Protein AF-A0A377PY00-F1 (afdb_monomer)

Mean predicted aligned error: 7.55 Å

Nearest PDB structures (foldseek):
  5fsh-assembly1_A  TM=4.451E-01  e=1.812E-05  Thermus thermophilus HB8
  6o6y-assembly1_B  TM=3.517E-01  e=2.645E-05  Thermococcus onnurineus
  6o6z-assembly1_B  TM=3.260E-01  e=5.632E-05  Thermococcus onnurineus NA1
  6o6t-assembly1_B  TM=3.449E-01  e=1.950E-04  Thermococcus onnurineus NA1
  8q42-assembly1_B  TM=2.428E-01  e=5.354E-02  Thermoanaerobacter brockii subsp. finnii Ako-1

Solvent-accessible surface area (backbone atoms only — not comparable to full-atom values): 16843 Å² total; per-residue (Å²): 100,37,36,37,40,38,43,27,77,73,59,44,71,90,46,53,26,40,40,34,43,72,56,103,88,48,78,46,79,44,76,28,44,41,70,64,52,58,60,63,70,50,95,66,48,76,47,77,44,31,32,66,66,16,49,58,46,49,43,63,48,29,64,90,36,67,73,54,28,53,54,53,49,56,54,57,73,66,66,75,56,42,54,91,93,38,65,62,63,46,35,49,52,51,37,53,52,54,67,72,44,66,94,38,48,33,40,36,40,42,62,39,35,58,91,60,46,38,56,39,52,51,52,33,49,50,50,36,38,66,79,63,63,37,51,72,41,41,37,35,59,45,77,71,50,70,92,84,62,64,94,87,57,72,46,37,28,38,56,42,74,44,49,67,62,51,49,50,52,49,47,51,53,46,53,51,41,26,71,62,58,60,42,47,83,96,65,96,63,102,41,71,55,60,52,28,46,35,50,29,24,49,25,55,78,68,68,35,58,68,52,24,66,71,43,28,48,54,53,32,56,56,40,62,70,69,63,77,57,73,95,44,47,71,60,53,49,55,47,48,53,53,53,50,52,52,48,56,40,66,67,44,88,47,70,31,55,32,28,41,50,50,14,53,53,30,43,78,51,69,35,57,70,61,12,51,51,26,44,59,58,15,51,63,46,41,52,52,51,53,32,55,75,68,63,66,60,71,84,90,79,85,86,79,132

Secondary structure (DSSP, 8-state):
-EEEEE--S---SS--EEEEEEETTEEEEEEESSHHHHHHTS--EEEEE--HHHHHHHHHHTTT-HHHHHHHHHHHHT--PPPTT-H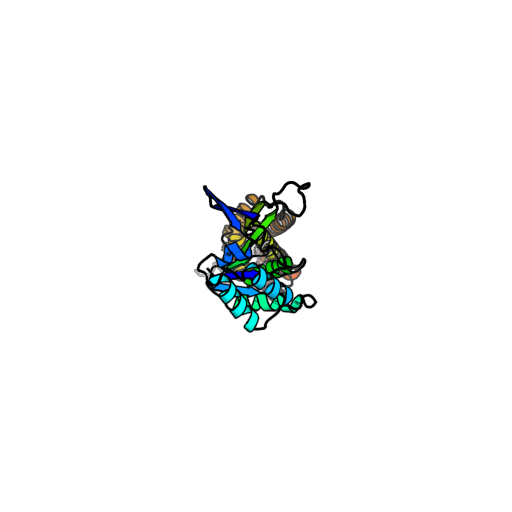HHHHHHHHHHHHH-TTSEEEEE-TT--TTHHHHHHHHHHHHHHHT--EEEEEEEEE-S-TT--TTS--EEEEEE-HHHHHHHHHHHHHHHHHHHS---------HHHHHHHHHHHHHHTT-HHHIIIIIHHHHHHHHTT---GGGHHHHHHHHHHHHHHHHHHT-SSHHHHHHHHHHHHHHTT-HHHHHHHHHHHHHHHHHHHHHHTT-S----S---

Sequence (305 aa):
MHIILILGTSGDKSIKHTYIFQDKQQEYRNKRHNSTDFFLSLEQQYTILGTKESFEHQLKIFADHPKYYAILEHFNNQAHYINPNDPETLFDKILETLKSLTDKTILIDITHGFRDQPLLATLAALIAKVNFQNKIQLIYARDISPTNQPPQTPKQYRYEMLDEYINIGLKSFLLTSFIQTLTIPKINIQDKLIEMLQNFSQDLHKNNFNNLFSTSLESLKTELQKDKTKALEELILQIKDITNDFETIKSKKYEYEKFYEMATLMLAKNYYLIAATYATETLPRYIKHYFSKHNILTQNAKKTK

Foldseek 3Di:
DEEEEEFALAFDLVAWAWEWEDDPDDIDTDTHRDVLRVVLPDPHHYDYAAALNRLVNVLVSCVVPVSSNVVSVVNSVVVLHDDPVCVPSLLVVLLVVLLVDAPDQYEYEPAHHDPCNSVSNLVSQLCSCQPRVHNYKYKYWAFPAPPPDDPRDHTYTYIDICVVVSVVVSVLVQLVCCLLALAGPDHDDPQQLSVLSHVLSVCLVVVVLVCNLPPSLVSNLVSLVVDPPPSCVVSSVSVVVVSVLVVVLVPDPFPLSNLQSSLVVCVVSVVPVSSVVSPVVSVVSVVVVVCVVVVVDPPPDDPDD

pLDDT: mean 88.25, std 9.66, range [39.97, 98.12]

Structure (mmCIF, N/CA/C/O backbone):
data_AF-A0A377PY00-F1
#
_entry.id   AF-A0A377PY00-F1
#
loop_
_atom_site.group_PDB
_atom_site.id
_atom_site.type_symbol
_atom_site.label_atom_id
_atom_site.label_alt_id
_atom_site.label_comp_id
_atom_site.label_asym_id
_atom_site.label_entity_id
_atom_site.label_seq_id
_atom_site.pdbx_PDB_ins_code
_atom_site.Cartn_x
_atom_site.Cartn_y
_atom_site.Cartn_z
_atom_site.occupancy
_atom_site.B_iso_or_equiv
_atom_site.auth_seq_id
_atom_site.auth_comp_id
_atom_site.auth_asym_id
_atom_site.auth_atom_id
_atom_site.pdbx_PDB_model_num
ATOM 1 N N . MET A 1 1 ? 17.483 -8.654 -8.526 1.00 89.44 1 MET A N 1
ATOM 2 C CA . MET A 1 1 ? 16.286 -7.798 -8.675 1.00 89.44 1 MET A CA 1
ATOM 3 C C . MET A 1 1 ? 15.538 -8.280 -9.909 1.00 89.44 1 MET A C 1
ATOM 5 O O . MET A 1 1 ? 16.176 -8.817 -10.807 1.00 89.44 1 MET A O 1
ATOM 9 N N . HIS A 1 2 ? 14.214 -8.163 -9.945 1.00 93.19 2 HIS A N 1
ATOM 10 C CA . HIS A 1 2 ? 13.424 -8.465 -11.142 1.00 93.19 2 HIS A CA 1
ATOM 11 C C . HIS A 1 2 ? 12.928 -7.160 -11.753 1.00 93.19 2 HIS A C 1
ATOM 13 O O . HIS A 1 2 ? 12.447 -6.304 -11.016 1.00 93.19 2 HIS A O 1
ATOM 19 N N . ILE A 1 3 ? 13.058 -6.990 -13.065 1.00 93.12 3 ILE A N 1
ATOM 20 C CA . ILE A 1 3 ? 12.648 -5.770 -13.761 1.00 93.12 3 ILE A CA 1
ATOM 21 C C . ILE A 1 3 ? 11.462 -6.088 -14.667 1.00 93.12 3 ILE A C 1
ATOM 23 O O . ILE A 1 3 ? 11.561 -6.924 -15.562 1.00 93.12 3 ILE A O 1
ATOM 27 N N . ILE A 1 4 ? 10.343 -5.408 -14.447 1.00 91.38 4 ILE A N 1
ATOM 28 C CA . ILE A 1 4 ? 9.198 -5.427 -15.352 1.00 91.38 4 ILE A CA 1
ATOM 29 C C . ILE A 1 4 ? 9.322 -4.213 -16.273 1.00 91.38 4 ILE A C 1
ATOM 31 O O . ILE A 1 4 ? 9.320 -3.076 -15.805 1.00 91.38 4 ILE A O 1
ATOM 35 N N . LEU A 1 5 ? 9.453 -4.454 -17.576 1.00 90.50 5 LEU A N 1
ATOM 36 C CA . LEU A 1 5 ? 9.549 -3.407 -18.592 1.00 90.50 5 LEU A CA 1
ATOM 37 C C . LEU A 1 5 ? 8.247 -3.334 -19.376 1.00 90.50 5 LEU A C 1
ATOM 39 O O . LEU A 1 5 ? 7.871 -4.310 -20.024 1.00 90.50 5 LEU A O 1
ATOM 43 N N . ILE A 1 6 ? 7.590 -2.176 -19.344 1.00 88.00 6 ILE A N 1
ATOM 44 C CA . ILE A 1 6 ? 6.441 -1.887 -20.202 1.00 88.00 6 ILE A CA 1
ATOM 45 C C . ILE A 1 6 ? 6.955 -1.154 -21.443 1.00 88.00 6 ILE A C 1
ATOM 47 O O . ILE A 1 6 ? 7.397 -0.006 -21.371 1.00 88.00 6 ILE A O 1
ATOM 51 N N . LEU A 1 7 ? 6.947 -1.844 -22.582 1.00 88.44 7 LEU A N 1
ATOM 52 C CA . LEU A 1 7 ? 7.439 -1.310 -23.844 1.00 88.44 7 LEU A CA 1
ATOM 53 C C . LEU A 1 7 ? 6.443 -0.332 -24.462 1.00 88.44 7 LEU A C 1
ATOM 55 O O . LEU A 1 7 ? 5.247 -0.609 -24.545 1.00 88.44 7 LEU A O 1
ATOM 59 N N . GLY A 1 8 ? 6.987 0.748 -25.014 1.00 86.19 8 GLY A N 1
ATOM 60 C CA . GLY A 1 8 ? 6.279 1.654 -25.911 1.00 86.19 8 GLY A CA 1
ATOM 61 C C . GLY A 1 8 ? 6.958 1.774 -27.266 1.00 86.19 8 GLY A C 1
ATOM 62 O O . GLY A 1 8 ? 7.915 1.065 -27.582 1.00 86.19 8 GLY A O 1
ATOM 63 N N . THR A 1 9 ? 6.472 2.717 -28.062 1.00 88.19 9 THR A N 1
ATOM 64 C CA . THR A 1 9 ? 6.980 3.049 -29.404 1.00 88.19 9 THR A CA 1
ATOM 65 C C . THR A 1 9 ? 7.921 4.261 -29.392 1.00 88.19 9 THR A C 1
ATOM 67 O O . THR A 1 9 ? 8.106 4.946 -30.393 1.00 88.19 9 THR A O 1
ATOM 70 N N . SER A 1 10 ? 8.526 4.555 -28.242 1.00 85.19 10 SER A N 1
ATOM 71 C CA . SER A 1 10 ? 9.448 5.674 -28.061 1.00 85.19 10 SER A CA 1
ATOM 72 C C . SER A 1 10 ? 10.905 5.301 -28.365 1.00 85.19 10 SER A C 1
ATOM 74 O O . SER A 1 10 ? 11.341 4.149 -28.234 1.00 85.19 10 SER A O 1
ATOM 76 N N . GLY A 1 11 ? 11.685 6.326 -28.710 1.00 85.38 11 GLY A N 1
ATOM 77 C CA . GLY A 1 11 ? 13.093 6.208 -29.078 1.00 85.38 11 GLY A CA 1
ATOM 78 C C . GLY A 1 11 ? 13.302 6.093 -30.585 1.00 85.38 11 GLY A C 1
ATOM 79 O O . GLY A 1 11 ? 12.391 5.743 -31.336 1.00 85.38 11 GLY A O 1
ATOM 80 N N . ASP A 1 12 ? 14.526 6.398 -31.006 1.00 86.25 12 ASP A N 1
ATOM 81 C CA . ASP A 1 12 ? 14.971 6.380 -32.399 1.00 86.25 12 ASP A CA 1
ATOM 82 C C . ASP A 1 12 ? 16.378 5.764 -32.463 1.00 86.25 12 ASP A C 1
ATOM 84 O O . ASP A 1 12 ? 17.233 6.035 -31.616 1.00 86.25 12 ASP A O 1
ATOM 88 N N . LYS A 1 13 ? 16.640 4.931 -33.474 1.00 87.50 13 LYS A N 1
ATOM 89 C CA . LYS A 1 13 ? 17.956 4.312 -33.698 1.00 87.50 13 LYS A CA 1
ATOM 90 C C . LYS A 1 13 ? 19.053 5.352 -33.970 1.00 87.50 13 LYS A C 1
ATOM 92 O O . LYS A 1 13 ? 20.214 5.132 -33.639 1.00 87.50 13 LYS A O 1
ATOM 97 N N . SER A 1 14 ? 18.702 6.487 -34.563 1.00 87.56 14 SER A N 1
ATOM 98 C CA . SER A 1 14 ? 19.629 7.553 -34.955 1.00 87.56 14 SER A CA 1
ATOM 99 C C . SER A 1 14 ? 19.882 8.590 -33.855 1.00 87.56 14 SER A C 1
ATOM 101 O O . SER A 1 14 ? 20.892 9.295 -33.895 1.00 87.56 14 SER A O 1
ATOM 103 N N . ILE A 1 15 ? 19.014 8.663 -32.840 1.00 87.81 15 ILE A N 1
ATOM 104 C CA . ILE A 1 15 ? 19.079 9.673 -31.780 1.00 87.81 15 ILE A CA 1
ATOM 105 C C . ILE A 1 15 ? 19.327 8.992 -30.435 1.00 87.81 15 ILE A C 1
ATOM 107 O O . ILE A 1 15 ? 18.665 8.028 -30.062 1.00 87.81 15 ILE A O 1
ATOM 111 N N . LYS A 1 16 ? 20.282 9.524 -29.667 1.00 90.94 16 LYS A N 1
ATOM 112 C CA . LYS A 1 16 ? 20.492 9.135 -28.269 1.00 90.94 16 LYS A CA 1
ATOM 113 C C . LYS A 1 16 ? 20.178 10.303 -27.351 1.00 90.94 16 LYS A C 1
ATOM 115 O O . LYS A 1 16 ? 20.774 11.371 -27.477 1.00 90.94 16 LYS A O 1
ATOM 120 N N . HIS A 1 17 ? 19.292 10.069 -26.397 1.00 91.38 17 HIS A N 1
ATOM 121 C CA . HIS A 1 17 ? 18.928 11.004 -25.342 1.00 91.38 17 HIS A CA 1
ATOM 122 C C . HIS A 1 17 ? 19.841 10.835 -24.130 1.00 91.38 17 HIS A C 1
ATOM 124 O O . HIS A 1 17 ? 20.415 9.767 -23.913 1.00 91.38 17 HIS A O 1
ATOM 130 N N . THR A 1 18 ? 19.986 11.886 -23.326 1.00 92.50 18 THR A N 1
ATOM 131 C CA . THR A 1 18 ? 20.728 11.794 -22.062 1.00 92.50 18 THR A CA 1
ATOM 132 C C . THR A 1 18 ? 19.783 11.351 -20.958 1.00 92.50 18 THR A C 1
ATOM 134 O O . THR A 1 18 ? 18.845 12.073 -20.640 1.00 92.50 18 THR A O 1
ATOM 137 N N . TYR A 1 19 ? 20.052 10.203 -20.347 1.00 91.81 19 TYR A N 1
ATOM 138 C CA . TYR A 1 19 ? 19.352 9.727 -19.160 1.00 91.81 19 TYR A CA 1
ATOM 139 C C . TYR A 1 19 ? 20.201 9.977 -17.923 1.00 91.81 19 TYR A C 1
ATOM 141 O O . TYR A 1 19 ? 21.382 9.620 -17.883 1.00 91.81 19 TYR A O 1
ATOM 149 N N . ILE A 1 20 ? 19.575 10.600 -16.933 1.00 91.19 20 ILE A N 1
ATOM 150 C CA . ILE A 1 20 ? 20.175 11.000 -15.672 1.00 91.19 20 ILE A CA 1
ATOM 151 C C . ILE A 1 20 ? 19.595 10.118 -14.571 1.00 91.19 20 ILE A C 1
ATOM 153 O O . ILE A 1 20 ? 18.383 10.112 -14.352 1.00 91.19 20 ILE A O 1
ATOM 157 N N . PHE A 1 21 ? 20.462 9.391 -13.877 1.00 87.19 21 PHE A N 1
ATOM 158 C CA . PHE A 1 21 ? 20.120 8.638 -12.675 1.00 87.19 21 PHE A CA 1
ATOM 159 C C . PHE A 1 21 ? 20.887 9.226 -11.492 1.00 87.19 21 PHE A C 1
ATOM 161 O O . PHE A 1 21 ? 22.098 9.423 -11.584 1.00 87.19 21 PHE A O 1
ATOM 168 N N . GLN A 1 22 ? 20.192 9.525 -10.399 1.00 81.69 22 GLN A N 1
ATOM 169 C CA . GLN A 1 22 ? 20.796 10.083 -9.194 1.00 81.69 22 GLN A CA 1
ATOM 170 C C . GLN A 1 22 ? 20.711 9.054 -8.067 1.00 81.69 22 GLN A C 1
ATOM 172 O O . GLN A 1 22 ? 19.616 8.695 -7.643 1.00 81.69 22 GLN A O 1
ATOM 177 N N . ASP A 1 23 ? 21.862 8.613 -7.564 1.00 77.00 23 ASP A N 1
ATOM 178 C CA . ASP A 1 23 ? 21.953 7.760 -6.378 1.00 77.00 23 ASP A CA 1
ATOM 179 C C . ASP A 1 23 ? 22.666 8.522 -5.265 1.00 77.00 23 ASP A C 1
ATOM 181 O O . ASP A 1 23 ? 23.852 8.797 -5.409 1.00 77.00 23 ASP A O 1
ATOM 185 N N . LYS A 1 24 ? 21.931 8.862 -4.193 1.00 69.75 24 LYS A N 1
ATOM 186 C CA . LYS A 1 24 ? 22.321 9.509 -2.915 1.00 69.75 24 LYS A CA 1
ATOM 187 C C . LYS A 1 24 ? 23.299 10.699 -2.974 1.00 69.75 24 LYS A C 1
ATOM 189 O O . LYS A 1 24 ? 22.990 11.741 -2.407 1.00 69.75 24 LYS A O 1
ATOM 194 N N . GLN A 1 25 ? 24.459 10.566 -3.611 1.00 72.31 25 GLN A N 1
ATOM 195 C CA . GLN A 1 25 ? 25.502 11.587 -3.763 1.00 72.31 25 GLN A CA 1
ATOM 196 C C . GLN A 1 25 ? 26.110 11.686 -5.175 1.00 72.31 25 GLN A C 1
ATOM 198 O O . GLN A 1 25 ? 26.895 12.598 -5.420 1.00 72.31 25 GLN A O 1
ATOM 203 N N . GLN A 1 26 ? 25.765 10.793 -6.108 1.00 81.00 26 GLN A N 1
ATOM 204 C CA . GLN A 1 26 ? 26.362 10.754 -7.442 1.00 81.00 26 GLN A CA 1
ATOM 205 C C . GLN A 1 26 ? 25.300 10.777 -8.542 1.00 81.00 26 GLN A C 1
ATOM 207 O O . GLN A 1 26 ? 24.283 10.084 -8.483 1.00 81.00 26 GLN A O 1
ATOM 212 N N . GLU A 1 27 ? 25.558 11.594 -9.561 1.00 86.19 27 GLU A N 1
ATOM 213 C CA . GLU A 1 27 ? 24.733 11.691 -10.757 1.00 86.19 27 GLU A CA 1
ATOM 214 C C . GLU A 1 27 ? 25.413 10.948 -11.912 1.00 86.19 27 GLU A C 1
ATOM 216 O O . GLU A 1 27 ? 26.560 11.224 -12.267 1.00 86.19 27 GLU A O 1
ATOM 221 N N . TYR A 1 28 ? 24.688 10.012 -12.516 1.00 86.50 28 TYR A N 1
ATOM 222 C CA . TYR A 1 28 ? 25.131 9.239 -13.667 1.00 86.50 28 TYR A CA 1
ATOM 223 C C . TYR A 1 28 ? 24.404 9.723 -14.913 1.00 86.50 28 TYR A C 1
ATOM 225 O O . TYR A 1 28 ? 23.174 9.720 -14.963 1.00 86.50 28 TYR A O 1
ATOM 233 N N . ARG A 1 29 ? 25.166 10.109 -15.939 1.00 91.56 29 ARG A N 1
ATOM 234 C CA . ARG A 1 29 ? 24.641 10.583 -17.223 1.00 91.56 29 ARG A CA 1
ATOM 235 C C . ARG A 1 29 ? 25.038 9.622 -18.327 1.00 91.56 29 ARG A C 1
ATOM 237 O O . ARG A 1 29 ? 26.221 9.453 -18.597 1.00 91.56 29 ARG A O 1
ATOM 244 N N . ASN A 1 30 ? 24.053 9.025 -18.988 1.00 90.19 30 ASN A N 1
ATOM 245 C CA . ASN A 1 30 ? 24.293 8.064 -20.059 1.00 90.19 30 ASN A CA 1
ATOM 246 C C . ASN A 1 30 ? 23.483 8.412 -21.302 1.00 90.19 30 ASN A C 1
ATOM 248 O O . ASN A 1 30 ? 22.307 8.755 -21.208 1.00 90.19 30 ASN A O 1
ATOM 252 N N . LYS A 1 31 ? 24.104 8.284 -22.476 1.00 92.50 31 LYS A N 1
ATOM 253 C CA . LYS A 1 31 ? 23.409 8.422 -23.758 1.00 92.50 31 LYS A CA 1
ATOM 254 C C . LYS A 1 31 ? 22.742 7.102 -24.132 1.00 92.50 31 LYS A C 1
ATOM 256 O O . LYS A 1 31 ? 23.437 6.097 -24.248 1.00 92.50 31 LYS A O 1
ATOM 261 N N . ARG A 1 32 ? 21.425 7.115 -24.327 1.00 91.81 32 ARG A N 1
ATOM 262 C CA . ARG A 1 32 ? 20.601 5.925 -24.587 1.00 91.81 32 ARG A CA 1
ATOM 263 C C . ARG A 1 32 ? 19.534 6.217 -25.637 1.00 91.81 32 ARG A C 1
ATOM 265 O O . ARG A 1 32 ? 19.101 7.361 -25.753 1.00 91.81 32 ARG A O 1
ATOM 272 N N . HIS A 1 33 ? 19.106 5.203 -26.382 1.00 91.38 33 HIS A N 1
ATOM 273 C CA . HIS A 1 33 ? 18.033 5.360 -27.375 1.00 91.38 33 HIS A CA 1
ATOM 274 C C . HIS A 1 33 ? 16.669 5.609 -26.720 1.00 91.38 33 HIS A C 1
ATOM 276 O O . HIS A 1 33 ? 15.874 6.404 -27.213 1.00 91.38 33 HIS A O 1
ATOM 282 N N . ASN A 1 34 ? 16.419 4.961 -25.583 1.00 91.00 34 ASN A N 1
ATOM 283 C CA . ASN A 1 34 ? 15.246 5.152 -24.732 1.00 91.00 34 ASN A CA 1
ATOM 284 C C . ASN A 1 34 ? 15.518 4.589 -23.316 1.00 91.00 34 ASN A C 1
ATOM 286 O O . ASN A 1 34 ? 16.663 4.271 -22.988 1.00 91.00 34 ASN A O 1
ATOM 290 N N . SER A 1 35 ? 14.490 4.463 -22.464 1.00 89.62 35 SER A N 1
ATOM 291 C CA . SER A 1 35 ? 14.670 3.884 -21.115 1.00 89.62 35 SER A CA 1
ATOM 292 C C . SER A 1 35 ? 14.912 2.375 -21.150 1.00 89.62 35 SER A C 1
ATOM 294 O O . SER A 1 35 ? 15.693 1.866 -20.348 1.00 89.62 35 SER A O 1
ATOM 296 N N . THR A 1 36 ? 14.316 1.665 -22.112 1.00 91.00 36 THR A N 1
ATOM 297 C CA . THR A 1 36 ? 14.511 0.223 -22.304 1.00 91.00 36 THR A CA 1
ATOM 298 C C . THR A 1 36 ? 15.994 -0.112 -22.498 1.00 91.00 36 THR A C 1
ATOM 300 O O . THR A 1 36 ? 16.486 -1.040 -21.863 1.00 91.00 36 THR A O 1
ATOM 303 N N . ASP A 1 37 ? 16.737 0.696 -23.265 1.00 91.69 37 ASP A N 1
ATOM 304 C CA . ASP A 1 37 ? 18.201 0.585 -23.434 1.00 91.69 37 ASP A CA 1
ATOM 305 C C . ASP A 1 37 ? 18.945 0.560 -22.083 1.00 91.69 37 ASP A C 1
ATOM 307 O O . ASP A 1 37 ? 19.803 -0.291 -21.838 1.00 91.69 37 ASP A O 1
ATOM 311 N N . PHE A 1 38 ? 18.590 1.462 -21.160 1.00 89.25 38 PHE A N 1
ATOM 312 C CA . PHE A 1 38 ? 19.207 1.502 -19.835 1.00 89.25 38 PHE A CA 1
ATOM 313 C C . PHE A 1 38 ? 18.957 0.205 -19.062 1.00 89.25 38 PHE A C 1
ATOM 315 O O . PHE A 1 38 ? 19.909 -0.397 -18.564 1.00 89.25 38 PHE A O 1
ATOM 322 N N . PHE A 1 39 ? 17.709 -0.258 -18.991 1.00 91.44 39 PHE A N 1
ATOM 323 C CA . PHE A 1 39 ? 17.377 -1.441 -18.200 1.00 91.44 39 PHE A CA 1
ATOM 324 C C . PHE A 1 39 ? 17.910 -2.739 -18.799 1.00 91.44 39 PHE A C 1
ATOM 326 O O . PHE A 1 39 ? 18.373 -3.591 -18.043 1.00 91.44 39 PHE A O 1
ATOM 333 N N . LEU A 1 40 ? 17.912 -2.882 -20.127 1.00 92.31 40 LEU A N 1
ATOM 334 C CA . LEU A 1 40 ? 18.511 -4.036 -20.809 1.00 92.31 40 LEU A CA 1
ATOM 335 C C . LEU A 1 40 ? 20.039 -4.083 -20.665 1.00 92.31 40 LEU A C 1
ATOM 337 O O . LEU A 1 40 ? 20.639 -5.146 -20.820 1.00 92.31 40 LEU A O 1
ATOM 341 N N . SER A 1 41 ? 20.676 -2.951 -20.345 1.00 90.06 41 SER A N 1
ATOM 342 C CA . SER A 1 41 ? 22.110 -2.914 -20.041 1.00 90.06 41 SER A CA 1
ATOM 343 C C . SER A 1 41 ? 22.467 -3.474 -18.665 1.00 90.06 41 SER A C 1
ATOM 345 O O . SER A 1 41 ? 23.627 -3.806 -18.426 1.00 90.06 41 SER A O 1
ATOM 347 N N . LEU A 1 42 ? 21.485 -3.600 -17.768 1.00 89.44 42 LEU A N 1
ATOM 348 C CA . LEU A 1 42 ? 21.676 -4.233 -16.469 1.00 89.44 42 LEU A CA 1
ATOM 349 C C . LEU A 1 42 ? 21.749 -5.760 -16.639 1.00 89.44 42 LEU A C 1
ATOM 351 O O . LEU A 1 42 ? 21.270 -6.322 -17.616 1.00 89.44 42 LEU A O 1
ATOM 355 N N . GLU A 1 43 ? 22.367 -6.464 -15.698 1.00 87.50 43 GLU A N 1
ATOM 356 C CA . GLU A 1 43 ? 22.379 -7.934 -15.702 1.00 87.50 43 GLU A CA 1
ATOM 357 C C . GLU A 1 43 ? 21.357 -8.439 -14.687 1.00 87.50 43 GLU A C 1
ATOM 359 O O . GLU A 1 43 ? 21.692 -8.779 -13.555 1.00 87.50 43 GLU A O 1
ATOM 364 N N . GLN A 1 44 ? 20.076 -8.378 -15.060 1.00 91.06 44 GLN A N 1
ATOM 365 C CA . GLN A 1 44 ? 18.950 -8.725 -14.186 1.00 91.06 44 GLN A CA 1
ATOM 366 C C . GLN A 1 44 ? 17.986 -9.712 -14.857 1.00 91.06 44 GLN A C 1
ATOM 368 O O . GLN A 1 44 ? 18.137 -10.068 -16.022 1.00 91.06 44 GLN A O 1
ATOM 373 N N . GLN A 1 45 ? 16.998 -10.181 -14.093 1.00 91.31 45 GLN A N 1
ATOM 374 C CA . GLN A 1 45 ? 15.870 -10.941 -14.634 1.00 91.31 45 GLN A CA 1
ATOM 375 C C . GLN A 1 45 ? 14.789 -9.976 -15.118 1.00 91.31 45 GLN A C 1
ATOM 377 O O . GLN A 1 45 ? 14.521 -8.975 -14.449 1.00 91.31 45 GLN A O 1
ATOM 382 N N . TYR A 1 46 ? 14.163 -10.294 -16.251 1.00 90.69 46 TYR A N 1
ATOM 383 C CA . TYR A 1 46 ? 13.180 -9.429 -16.897 1.00 90.69 46 TYR A CA 1
ATOM 384 C C . TYR A 1 46 ? 11.828 -10.117 -17.041 1.00 90.69 46 TYR A C 1
ATOM 386 O O . TYR A 1 46 ? 11.757 -11.317 -17.294 1.00 90.69 46 TYR A O 1
ATOM 394 N N . THR A 1 47 ? 10.766 -9.325 -16.956 1.00 90.50 47 THR A N 1
ATOM 395 C CA . THR A 1 47 ? 9.500 -9.599 -17.639 1.00 90.50 47 THR A CA 1
ATOM 396 C C . THR A 1 47 ? 9.235 -8.413 -18.547 1.00 90.50 47 THR A C 1
ATOM 398 O O . THR A 1 47 ? 9.186 -7.279 -18.074 1.00 90.50 47 THR A O 1
ATOM 401 N N . ILE A 1 48 ? 9.096 -8.651 -19.846 1.00 90.12 48 ILE A N 1
ATOM 402 C CA . ILE A 1 48 ? 8.867 -7.582 -20.817 1.00 90.12 48 ILE A CA 1
ATOM 403 C C . ILE A 1 48 ? 7.440 -7.699 -21.331 1.00 90.12 48 ILE A C 1
ATOM 405 O O . ILE A 1 48 ? 7.047 -8.734 -21.863 1.00 90.12 48 ILE A O 1
ATOM 409 N N . LEU A 1 49 ? 6.668 -6.634 -21.151 1.00 87.12 49 LEU A N 1
ATOM 410 C CA . LEU A 1 49 ? 5.277 -6.540 -21.561 1.00 87.12 49 LEU A CA 1
ATOM 411 C C . LEU A 1 49 ? 5.154 -5.432 -22.607 1.00 87.12 49 LEU A C 1
ATOM 413 O O . LEU A 1 49 ? 5.736 -4.363 -22.459 1.00 87.12 49 LEU A O 1
ATOM 417 N N . GLY A 1 50 ? 4.397 -5.664 -23.671 1.00 85.44 50 GLY A N 1
ATOM 418 C CA . GLY A 1 50 ? 4.234 -4.683 -24.739 1.00 85.44 50 GLY A CA 1
ATOM 419 C C . GLY A 1 50 ? 3.179 -5.105 -25.747 1.00 85.44 50 GLY A C 1
ATOM 420 O O . GLY A 1 50 ? 2.762 -6.266 -25.787 1.00 85.44 50 GLY A O 1
ATOM 421 N N . THR A 1 51 ? 2.751 -4.159 -26.576 1.00 86.19 51 THR A N 1
ATOM 422 C CA . THR A 1 51 ? 1.990 -4.491 -27.786 1.00 86.19 51 THR A CA 1
ATOM 423 C C . THR A 1 51 ? 2.934 -5.075 -28.838 1.00 86.19 51 THR A C 1
ATOM 425 O O . THR A 1 51 ? 4.151 -4.881 -28.765 1.00 86.19 51 THR A O 1
ATOM 428 N N . LYS A 1 52 ? 2.382 -5.751 -29.849 1.00 87.44 52 LYS A N 1
ATOM 429 C CA . LYS A 1 52 ? 3.167 -6.233 -30.993 1.00 87.44 52 LYS A CA 1
ATOM 430 C C . LYS A 1 52 ? 3.960 -5.100 -31.660 1.00 87.44 52 LYS A C 1
ATOM 432 O O . LYS A 1 52 ? 5.151 -5.250 -31.907 1.00 87.44 52 LYS A O 1
ATOM 437 N N . GLU A 1 53 ? 3.321 -3.950 -31.861 1.00 89.12 53 GLU A N 1
ATOM 438 C CA . GLU A 1 53 ? 3.953 -2.757 -32.434 1.00 89.12 53 GLU A CA 1
ATOM 439 C C . GLU A 1 53 ? 5.126 -2.264 -31.576 1.00 89.12 53 GLU A C 1
ATOM 441 O O . GLU A 1 53 ? 6.199 -1.965 -32.097 1.00 89.12 53 GLU A O 1
ATOM 446 N N . SER A 1 54 ? 4.957 -2.234 -30.251 1.00 89.56 54 SER A N 1
ATOM 447 C CA . SER A 1 54 ? 6.021 -1.842 -29.324 1.00 89.56 54 SER A CA 1
ATOM 448 C C . SER A 1 54 ? 7.230 -2.776 -29.435 1.00 89.56 54 SER A C 1
ATOM 450 O O . SER A 1 54 ? 8.355 -2.296 -29.526 1.00 89.56 54 SER A O 1
ATOM 452 N N . PHE A 1 55 ? 7.026 -4.097 -29.489 1.00 91.44 55 PHE A N 1
ATOM 453 C CA . PHE A 1 55 ? 8.125 -5.053 -29.680 1.00 91.44 55 PHE A CA 1
ATOM 454 C C . PHE A 1 55 ? 8.836 -4.858 -31.020 1.00 91.44 55 PHE A C 1
ATOM 456 O O . PHE A 1 55 ? 10.062 -4.749 -31.050 1.00 91.44 55 PHE A O 1
ATOM 463 N N . GLU A 1 56 ? 8.085 -4.770 -32.119 1.00 92.00 56 GLU A N 1
ATOM 464 C CA . GLU A 1 56 ? 8.647 -4.557 -33.457 1.00 92.00 56 GLU A CA 1
ATOM 465 C C . GLU A 1 5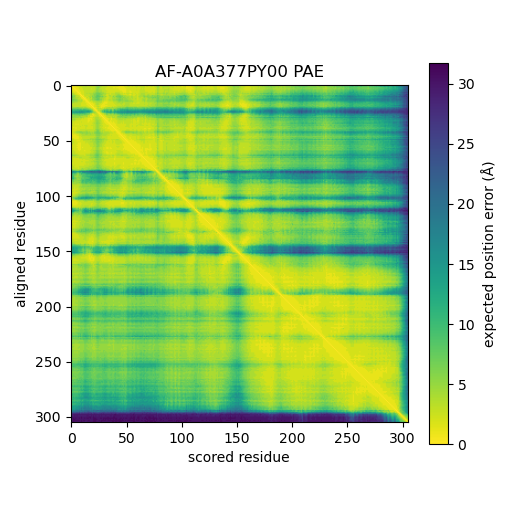6 ? 9.450 -3.254 -33.542 1.00 92.00 56 GLU A C 1
ATOM 467 O O . GLU A 1 56 ? 10.517 -3.216 -34.159 1.00 92.00 56 GLU A O 1
ATOM 472 N N . HIS A 1 57 ? 8.972 -2.187 -32.899 1.00 92.62 57 HIS A N 1
ATOM 473 C CA . HIS A 1 57 ? 9.682 -0.912 -32.822 1.00 92.62 57 HIS A CA 1
ATOM 474 C C . HIS A 1 57 ? 10.997 -1.034 -32.048 1.00 92.62 57 HIS A C 1
ATOM 476 O O . HIS A 1 57 ? 12.050 -0.635 -32.546 1.00 92.62 57 HIS A O 1
ATOM 482 N N . GLN A 1 58 ? 10.967 -1.640 -30.858 1.00 93.12 58 GLN A N 1
ATOM 483 C CA . GLN A 1 58 ? 12.167 -1.807 -30.034 1.00 93.12 58 GLN A CA 1
ATOM 484 C C . GLN A 1 58 ? 13.206 -2.720 -30.706 1.00 93.12 58 GLN A C 1
ATOM 486 O O . GLN A 1 58 ? 14.396 -2.409 -30.689 1.00 93.12 58 GLN A O 1
ATOM 491 N N . LEU A 1 59 ? 12.778 -3.795 -31.377 1.00 94.12 59 LEU A N 1
ATOM 492 C CA . LEU A 1 59 ? 13.673 -4.661 -32.155 1.00 94.12 59 LEU A CA 1
ATOM 493 C C . LEU A 1 59 ? 14.399 -3.889 -33.267 1.00 94.12 59 LEU A C 1
ATOM 495 O O . LEU A 1 59 ? 15.593 -4.099 -33.472 1.00 94.12 59 LEU A O 1
ATOM 499 N N . LYS A 1 60 ? 13.723 -2.947 -33.943 1.00 95.06 60 LYS A N 1
ATOM 500 C CA . LYS A 1 60 ? 14.352 -2.079 -34.956 1.00 95.06 60 LYS A CA 1
ATOM 501 C C . LYS A 1 60 ? 15.394 -1.140 -34.350 1.00 95.06 60 LYS A C 1
ATOM 503 O O . LYS A 1 60 ? 16.464 -0.978 -34.935 1.00 95.06 60 LYS A O 1
ATOM 508 N N . ILE A 1 61 ? 15.107 -0.543 -33.189 1.00 94.00 61 ILE A N 1
ATOM 509 C CA . ILE A 1 61 ? 16.059 0.328 -32.475 1.00 94.00 61 ILE A CA 1
ATOM 510 C C . ILE A 1 61 ? 17.332 -0.451 -32.121 1.00 94.00 61 ILE A C 1
ATOM 512 O O . ILE A 1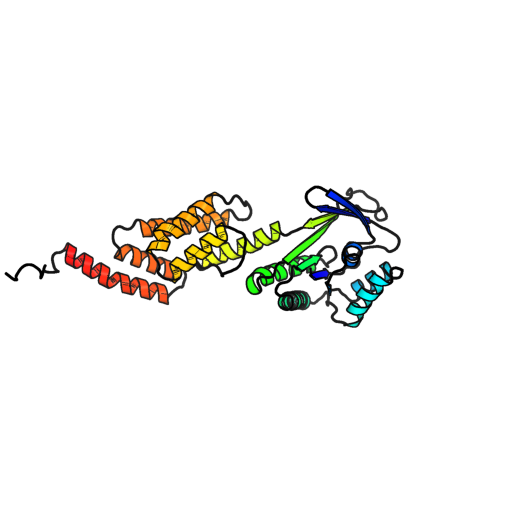 61 ? 18.438 0.041 -32.341 1.00 94.00 61 ILE A O 1
ATOM 516 N N . PHE A 1 62 ? 17.182 -1.676 -31.612 1.00 94.31 62 PHE A N 1
ATOM 517 C CA . PHE A 1 62 ? 18.290 -2.475 -31.081 1.00 94.31 62 PHE A CA 1
ATOM 518 C C . PHE A 1 62 ? 18.838 -3.537 -32.042 1.00 94.31 62 PHE A C 1
ATOM 520 O O . PHE A 1 62 ? 19.588 -4.407 -31.604 1.00 94.31 62 PHE A O 1
ATOM 527 N N . ALA A 1 63 ? 18.527 -3.454 -33.339 1.00 92.75 63 ALA A N 1
ATOM 528 C CA . ALA A 1 63 ? 18.988 -4.411 -34.353 1.00 92.75 63 ALA A CA 1
ATOM 529 C C . ALA A 1 63 ? 20.519 -4.595 -34.368 1.00 92.75 63 ALA A C 1
ATOM 531 O O . ALA A 1 63 ? 21.011 -5.699 -34.578 1.00 92.75 63 ALA A O 1
ATOM 532 N N . ASP A 1 64 ? 21.270 -3.530 -34.068 1.00 91.38 64 ASP A N 1
ATOM 533 C CA . ASP A 1 64 ? 22.740 -3.550 -34.059 1.00 91.38 64 ASP A CA 1
ATOM 534 C C . ASP A 1 64 ? 23.320 -3.872 -32.666 1.00 91.38 64 ASP A C 1
ATOM 536 O O . ASP A 1 64 ? 24.523 -3.738 -32.442 1.00 91.38 64 ASP A O 1
ATOM 540 N N . HIS A 1 65 ? 22.482 -4.273 -31.703 1.00 92.75 65 HIS A N 1
ATOM 541 C CA . HIS A 1 65 ? 22.885 -4.601 -30.336 1.00 92.75 65 HIS A CA 1
ATOM 542 C C . HIS A 1 65 ? 22.494 -6.052 -29.988 1.00 92.75 65 HIS A C 1
ATOM 544 O O . HIS A 1 65 ? 21.475 -6.272 -29.324 1.00 92.75 65 HIS A O 1
ATOM 550 N N . PRO A 1 66 ? 23.312 -7.061 -30.371 1.00 92.19 66 PRO A N 1
ATOM 551 C CA . PRO A 1 66 ? 22.929 -8.479 -30.354 1.00 92.19 66 PRO A CA 1
ATOM 552 C C . PRO A 1 66 ? 22.367 -8.976 -29.018 1.00 92.19 66 PRO A C 1
ATOM 554 O O . PRO A 1 66 ? 21.379 -9.702 -28.993 1.00 92.19 66 PRO A O 1
ATOM 557 N N . LYS A 1 67 ? 22.947 -8.530 -27.891 1.00 92.75 67 LYS A N 1
ATOM 558 C CA . LYS A 1 67 ? 22.466 -8.879 -26.542 1.00 92.75 67 LYS A CA 1
ATOM 559 C C . LYS A 1 67 ? 21.029 -8.403 -26.298 1.00 92.75 67 LYS A C 1
ATOM 561 O O . LYS A 1 67 ? 20.225 -9.148 -25.755 1.00 92.75 67 LYS A O 1
ATOM 566 N N . TYR A 1 68 ? 20.711 -7.165 -26.673 1.00 93.56 68 TYR A N 1
ATOM 567 C CA . TYR A 1 68 ? 19.396 -6.571 -26.403 1.00 93.56 68 TYR A CA 1
ATOM 568 C C . TYR A 1 68 ? 18.358 -7.122 -27.371 1.00 93.56 68 TYR A C 1
ATOM 570 O O . TYR A 1 68 ? 17.253 -7.458 -26.953 1.00 93.56 68 TYR A O 1
ATOM 578 N N . TYR A 1 69 ? 18.750 -7.279 -28.637 1.00 92.88 69 TYR A N 1
ATOM 579 C CA . TYR A 1 69 ? 17.927 -7.908 -29.658 1.00 92.88 69 TYR A CA 1
ATOM 580 C C . TYR A 1 69 ? 17.504 -9.322 -29.240 1.00 92.88 69 TYR A C 1
ATOM 582 O O . TYR A 1 69 ? 16.313 -9.608 -29.222 1.00 92.88 69 TYR A O 1
ATOM 590 N N . ALA A 1 70 ? 18.445 -10.169 -28.806 1.00 91.88 70 ALA A N 1
ATOM 591 C CA . ALA A 1 70 ? 18.143 -11.538 -28.382 1.00 91.88 70 ALA A CA 1
ATOM 592 C C . ALA A 1 70 ? 17.173 -11.598 -27.187 1.00 91.88 70 ALA A C 1
ATOM 594 O O . ALA A 1 70 ? 16.276 -12.440 -27.162 1.00 91.88 70 ALA A O 1
ATOM 595 N N . ILE A 1 71 ? 17.315 -10.689 -26.210 1.00 91.62 71 ILE A N 1
ATOM 596 C CA . ILE A 1 71 ? 16.375 -10.592 -25.082 1.00 91.62 71 ILE A CA 1
ATOM 597 C C . ILE A 1 71 ? 14.976 -10.233 -25.596 1.00 91.62 71 ILE A C 1
ATOM 599 O O . ILE A 1 71 ? 14.008 -10.915 -25.270 1.00 91.62 71 ILE A O 1
ATOM 603 N N . LEU A 1 72 ? 14.857 -9.186 -26.413 1.00 91.94 72 LEU A N 1
ATOM 604 C CA . LEU A 1 72 ? 13.568 -8.733 -26.938 1.00 91.94 72 LEU A CA 1
ATOM 605 C C . LEU A 1 72 ? 12.909 -9.780 -27.842 1.00 91.94 72 LEU A C 1
ATOM 607 O O . LEU A 1 72 ? 11.704 -9.992 -27.739 1.00 91.94 72 LEU A O 1
ATOM 611 N N . GLU A 1 73 ? 13.685 -10.460 -28.685 1.00 91.44 73 GLU A N 1
ATOM 612 C CA . GLU A 1 73 ? 13.205 -11.515 -29.579 1.00 91.44 73 GLU A CA 1
ATOM 613 C C . GLU A 1 73 ? 12.674 -12.718 -28.791 1.00 91.44 73 GLU A C 1
ATOM 615 O O . GLU A 1 73 ? 11.602 -13.234 -29.106 1.00 91.44 73 GLU A O 1
ATOM 620 N N . HIS A 1 74 ? 13.359 -13.113 -27.712 1.00 90.56 74 HIS A N 1
ATOM 621 C CA . HIS A 1 74 ? 12.887 -14.168 -26.818 1.00 90.56 74 HIS A CA 1
ATOM 622 C C . HIS A 1 74 ? 11.486 -13.870 -26.262 1.00 90.56 74 HIS A C 1
ATOM 624 O O . HIS A 1 74 ? 10.602 -14.721 -26.352 1.00 90.56 74 HIS A O 1
ATOM 630 N N . PHE A 1 75 ? 11.260 -12.660 -25.738 1.00 88.31 75 PHE A N 1
ATOM 631 C CA . PHE A 1 75 ? 9.946 -12.263 -25.214 1.00 88.31 75 PHE A CA 1
ATOM 632 C C . PHE A 1 75 ? 8.905 -12.052 -26.321 1.00 88.31 75 PHE A C 1
ATOM 634 O O . PHE A 1 75 ? 7.742 -12.408 -26.138 1.00 88.31 75 PHE A O 1
ATOM 641 N N . ASN A 1 76 ? 9.309 -11.537 -27.485 1.00 86.69 76 ASN A N 1
ATOM 642 C CA . ASN A 1 76 ? 8.427 -11.382 -28.641 1.00 86.69 76 ASN A CA 1
ATOM 643 C C . ASN A 1 76 ? 7.869 -12.738 -29.115 1.00 86.69 76 ASN A C 1
ATOM 645 O O . ASN A 1 76 ? 6.678 -12.858 -29.392 1.00 86.69 76 ASN A O 1
ATOM 649 N N . ASN A 1 77 ? 8.709 -13.779 -29.133 1.00 84.06 77 ASN A N 1
ATOM 650 C CA . ASN A 1 77 ? 8.332 -15.129 -29.562 1.00 84.06 77 ASN A CA 1
ATOM 651 C C . ASN A 1 77 ? 7.413 -15.860 -28.570 1.00 84.06 77 ASN A C 1
ATOM 653 O O . ASN A 1 77 ? 6.736 -16.810 -28.954 1.00 84.06 77 ASN A O 1
ATOM 657 N N . GLN A 1 78 ? 7.348 -15.415 -27.312 1.00 80.25 78 GLN A N 1
ATOM 658 C CA . GLN A 1 78 ? 6.409 -15.949 -26.319 1.00 80.25 78 GLN A CA 1
ATOM 659 C C . GLN A 1 78 ? 4.965 -15.442 -26.522 1.00 80.25 78 GLN A C 1
ATOM 661 O O . GLN A 1 78 ? 4.063 -15.897 -25.828 1.00 80.25 78 GLN A O 1
ATOM 666 N N . ALA A 1 79 ? 4.725 -14.535 -27.481 1.00 60.81 79 ALA A N 1
ATOM 667 C CA . ALA A 1 79 ? 3.415 -14.157 -28.034 1.00 60.81 79 ALA A CA 1
ATOM 668 C C . ALA A 1 79 ? 2.324 -13.673 -27.049 1.00 60.81 79 ALA A C 1
ATOM 670 O O . ALA A 1 79 ? 1.156 -13.553 -27.423 1.00 60.81 79 ALA A O 1
ATOM 671 N N . HIS A 1 80 ? 2.664 -13.298 -25.816 1.00 63.94 80 HIS A N 1
ATOM 672 C CA . HIS A 1 80 ? 1.706 -12.738 -24.855 1.00 63.94 80 HIS A CA 1
ATOM 673 C C . HIS A 1 80 ? 1.553 -11.218 -24.991 1.00 63.94 80 HIS A C 1
ATOM 675 O O . HIS A 1 80 ? 1.634 -10.491 -23.997 1.00 63.94 80 HIS A O 1
ATOM 681 N N . TYR A 1 81 ? 1.278 -10.728 -26.201 1.00 75.06 81 TYR A N 1
ATOM 682 C CA . TYR A 1 81 ? 1.086 -9.297 -26.439 1.00 75.06 81 TYR A CA 1
ATOM 683 C C . TYR A 1 81 ? -0.027 -8.711 -25.570 1.00 75.06 81 TYR A C 1
ATOM 685 O O . TYR A 1 81 ? -1.025 -9.367 -25.252 1.00 75.06 81 TYR A O 1
ATOM 693 N N . ILE A 1 82 ? 0.153 -7.455 -25.177 1.00 75.56 82 ILE A N 1
ATOM 694 C CA . ILE A 1 82 ? -0.926 -6.657 -24.606 1.00 75.56 82 ILE A CA 1
ATOM 695 C C . ILE A 1 82 ? -1.796 -6.183 -25.768 1.00 75.56 82 ILE A C 1
ATOM 697 O O . ILE A 1 82 ? -1.287 -5.559 -26.702 1.00 75.56 82 ILE A O 1
ATOM 701 N N . ASN A 1 83 ? -3.096 -6.466 -25.712 1.00 75.31 83 ASN A N 1
ATOM 702 C CA . ASN A 1 83 ? -4.051 -5.819 -26.599 1.00 75.31 83 ASN A CA 1
ATOM 703 C C . ASN A 1 83 ? -4.319 -4.405 -26.050 1.00 75.31 83 ASN A C 1
ATOM 705 O O . ASN A 1 83 ? -4.797 -4.289 -24.924 1.00 75.31 83 ASN A O 1
ATOM 709 N N . PRO A 1 84 ? -4.013 -3.326 -26.793 1.00 69.44 84 PRO A N 1
ATOM 710 C CA . PRO A 1 84 ? -4.229 -1.962 -26.308 1.00 69.44 84 PRO A CA 1
ATOM 711 C C . PRO A 1 84 ? -5.709 -1.636 -26.050 1.00 69.44 84 PRO A C 1
ATOM 713 O O . PRO A 1 84 ? -5.994 -0.723 -25.286 1.00 69.44 84 PRO A O 1
ATOM 716 N N . ASN A 1 85 ? -6.637 -2.395 -26.643 1.00 74.12 85 ASN A N 1
ATOM 717 C CA . ASN A 1 85 ? -8.078 -2.245 -26.429 1.00 74.12 85 ASN A CA 1
ATOM 718 C C . ASN A 1 85 ? -8.610 -3.085 -25.254 1.00 74.12 85 ASN A C 1
ATOM 720 O O . ASN A 1 85 ? -9.821 -3.159 -25.068 1.00 74.12 85 ASN A O 1
ATOM 724 N N . ASP A 1 86 ? -7.729 -3.741 -24.495 1.00 77.94 86 ASP A N 1
ATOM 725 C CA . ASP A 1 86 ? -8.084 -4.600 -23.365 1.00 77.94 86 ASP A CA 1
ATOM 726 C C . ASP A 1 86 ? -7.192 -4.290 -22.143 1.00 77.94 86 ASP A C 1
ATOM 728 O O . ASP A 1 86 ? -6.191 -4.973 -21.881 1.00 77.94 86 ASP A O 1
ATOM 732 N N . PRO A 1 87 ? -7.503 -3.202 -21.414 1.00 73.94 87 PRO A N 1
ATOM 733 C CA . PRO A 1 87 ? -6.741 -2.789 -20.239 1.00 73.94 87 PRO A CA 1
ATOM 734 C C . PRO A 1 87 ? -6.822 -3.796 -19.081 1.00 73.94 87 PRO A C 1
ATOM 736 O O . PRO A 1 87 ? -5.884 -3.876 -18.285 1.00 73.94 87 PRO A O 1
ATOM 739 N N . GLU A 1 88 ? -7.896 -4.582 -18.991 1.00 79.50 88 GLU A N 1
ATOM 740 C CA . GLU A 1 88 ? -8.077 -5.600 -17.949 1.00 79.50 88 GLU A CA 1
ATOM 741 C C . GLU A 1 88 ? -7.038 -6.713 -18.099 1.00 79.50 88 GLU A C 1
ATOM 743 O O . GLU A 1 88 ? -6.313 -7.010 -17.149 1.00 79.50 88 GLU A O 1
ATOM 748 N N . THR A 1 89 ? -6.830 -7.212 -19.323 1.00 80.12 89 THR A N 1
ATOM 749 C CA . THR A 1 89 ? -5.780 -8.205 -19.602 1.00 80.12 89 THR A CA 1
ATOM 750 C C . THR A 1 89 ? -4.380 -7.706 -19.225 1.00 80.12 89 THR A C 1
ATOM 752 O O . THR A 1 89 ? -3.531 -8.492 -18.796 1.00 80.12 89 THR A O 1
ATOM 755 N N . LEU A 1 90 ? -4.089 -6.408 -19.377 1.00 77.88 90 LEU A N 1
ATOM 756 C CA . LEU A 1 90 ? -2.809 -5.852 -18.926 1.00 77.88 90 LEU A CA 1
ATOM 757 C C . LEU A 1 90 ? -2.685 -5.905 -17.406 1.00 77.88 90 LEU A C 1
ATOM 759 O O . LEU A 1 90 ? -1.655 -6.336 -16.881 1.00 77.88 90 LEU A O 1
ATOM 763 N N . PHE A 1 91 ? -3.715 -5.431 -16.715 1.00 84.94 91 PHE A N 1
ATOM 764 C CA . PHE A 1 91 ? -3.750 -5.431 -15.264 1.00 84.94 91 PHE A CA 1
ATOM 765 C C . PHE A 1 91 ? -3.567 -6.851 -14.710 1.00 84.94 91 PHE A C 1
ATOM 767 O O . PHE A 1 91 ? -2.682 -7.062 -13.876 1.00 84.94 91 PHE A O 1
ATOM 774 N N . ASP A 1 92 ? -4.301 -7.826 -15.248 1.00 86.31 92 ASP A N 1
ATOM 775 C CA . ASP A 1 92 ? -4.219 -9.229 -14.841 1.00 86.31 92 ASP A CA 1
ATOM 776 C C . ASP A 1 92 ? -2.830 -9.812 -15.095 1.00 86.31 92 ASP A C 1
ATOM 778 O O . ASP A 1 92 ? -2.232 -10.388 -14.189 1.00 86.31 92 ASP A O 1
ATOM 782 N N . LYS A 1 93 ? -2.238 -9.575 -16.272 1.00 84.62 93 LYS A N 1
ATOM 783 C CA . LYS A 1 93 ? -0.872 -10.037 -16.579 1.00 84.62 93 LYS A CA 1
ATOM 784 C C . LYS A 1 93 ? 0.175 -9.457 -15.635 1.00 84.62 93 LYS A C 1
ATOM 786 O O . LYS A 1 93 ? 1.090 -10.172 -15.213 1.00 84.62 93 LYS A O 1
ATOM 791 N N . ILE A 1 94 ? 0.079 -8.166 -15.306 1.00 85.94 94 ILE A N 1
ATOM 792 C CA . ILE A 1 94 ? 0.987 -7.545 -14.334 1.00 85.94 94 ILE A CA 1
ATOM 793 C C . ILE A 1 94 ? 0.772 -8.194 -12.967 1.00 85.94 94 ILE A C 1
ATOM 795 O O . ILE A 1 94 ? 1.746 -8.568 -12.315 1.00 85.94 94 ILE A O 1
ATOM 799 N N . LEU A 1 95 ? -0.477 -8.376 -12.541 1.00 89.50 95 LEU A N 1
ATOM 800 C CA . LEU A 1 95 ? -0.793 -8.948 -11.239 1.00 89.50 95 LEU A CA 1
ATOM 801 C C . LEU A 1 95 ? -0.349 -10.414 -11.117 1.00 89.50 95 LEU A C 1
ATOM 803 O O . LEU A 1 95 ? 0.238 -10.778 -10.100 1.00 89.50 95 LEU A O 1
ATOM 807 N N . GLU A 1 96 ? -0.557 -11.238 -12.145 1.00 88.38 96 GLU A N 1
ATOM 808 C CA . GLU A 1 96 ? -0.070 -12.621 -12.232 1.00 88.38 96 GLU A CA 1
ATOM 809 C C . GLU A 1 96 ? 1.457 -12.683 -12.179 1.00 88.38 96 GLU A C 1
ATOM 811 O O . GLU A 1 96 ? 2.028 -13.462 -11.409 1.00 88.38 96 GLU A O 1
ATOM 816 N N . THR A 1 97 ? 2.125 -11.806 -12.935 1.00 87.12 97 THR A N 1
ATOM 817 C CA . THR A 1 97 ? 3.585 -11.674 -12.899 1.00 87.12 97 THR A CA 1
ATOM 818 C C . THR A 1 97 ? 4.042 -11.350 -11.482 1.00 87.12 97 THR A C 1
ATOM 820 O O . THR A 1 97 ? 4.888 -12.050 -10.931 1.00 87.12 97 THR A O 1
ATOM 823 N N . LEU A 1 98 ? 3.452 -10.334 -10.849 1.00 89.62 98 LEU A N 1
ATOM 824 C CA . LEU A 1 98 ? 3.790 -9.939 -9.484 1.00 89.62 98 LEU A CA 1
ATOM 825 C C . LEU A 1 98 ? 3.524 -11.076 -8.489 1.00 89.62 98 LEU A C 1
ATOM 827 O O . LEU A 1 98 ? 4.378 -11.356 -7.651 1.00 89.62 98 LEU A O 1
ATOM 831 N N . LYS A 1 99 ? 2.397 -11.781 -8.610 1.00 89.25 99 LYS A N 1
ATOM 832 C CA . LYS A 1 99 ? 2.054 -12.938 -7.773 1.00 89.25 99 LYS A CA 1
ATOM 833 C C . LYS A 1 99 ? 3.094 -14.059 -7.870 1.00 89.25 99 LYS A C 1
ATOM 835 O O . LYS A 1 99 ? 3.367 -14.715 -6.872 1.00 89.25 99 LYS A O 1
ATOM 840 N N . SER A 1 100 ? 3.685 -14.270 -9.046 1.00 86.75 100 SER A N 1
ATOM 841 C CA . SER A 1 100 ? 4.723 -15.290 -9.268 1.00 86.75 100 SER A CA 1
ATOM 842 C C . SER A 1 100 ? 6.116 -14.912 -8.732 1.00 86.75 100 SER A C 1
ATOM 844 O O . SER A 1 100 ? 6.988 -15.771 -8.615 1.00 86.75 100 SER A O 1
ATOM 846 N N . LEU A 1 101 ? 6.344 -13.636 -8.401 1.00 85.81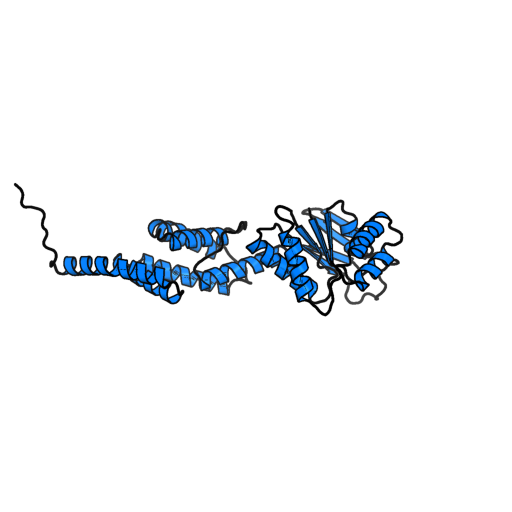 101 LEU A N 1
ATOM 847 C CA . LEU A 1 101 ? 7.652 -13.081 -8.034 1.00 85.81 101 LEU A CA 1
ATOM 848 C C . LEU A 1 101 ? 7.774 -12.803 -6.526 1.00 85.81 101 LEU A C 1
ATOM 850 O O . LEU A 1 101 ? 8.286 -11.754 -6.125 1.00 85.81 101 LEU A O 1
ATOM 854 N N . THR A 1 102 ? 7.330 -13.737 -5.684 1.00 75.94 102 THR A N 1
ATOM 855 C CA . THR A 1 102 ? 7.450 -13.606 -4.223 1.00 75.94 102 THR A CA 1
ATOM 856 C C . THR A 1 102 ? 8.920 -13.504 -3.787 1.00 75.94 102 THR A C 1
ATOM 858 O O . THR A 1 102 ? 9.816 -14.062 -4.422 1.00 75.94 102 THR A O 1
ATOM 861 N N . ASP A 1 103 ? 9.183 -12.746 -2.718 1.00 75.50 103 ASP A N 1
ATOM 862 C CA . ASP A 1 103 ? 10.508 -12.517 -2.104 1.00 75.50 103 ASP A CA 1
ATOM 863 C C . ASP A 1 103 ? 11.566 -11.781 -2.949 1.00 75.50 103 ASP A C 1
ATOM 865 O O . ASP A 1 103 ? 12.695 -11.566 -2.495 1.00 75.50 103 ASP A O 1
ATOM 869 N N . LYS A 1 104 ? 11.221 -11.311 -4.152 1.00 81.62 104 LYS A N 1
ATOM 870 C CA . LYS A 1 104 ? 12.116 -10.491 -4.980 1.00 81.62 104 LYS A CA 1
ATOM 871 C C . LYS A 1 104 ? 11.864 -8.996 -4.773 1.00 81.62 104 LYS A C 1
ATOM 873 O O . LYS A 1 104 ? 10.733 -8.552 -4.592 1.00 81.62 104 LYS A O 1
ATOM 878 N N . THR A 1 105 ? 12.928 -8.196 -4.873 1.00 88.19 105 THR A N 1
ATOM 879 C CA . THR A 1 105 ? 12.789 -6.762 -5.171 1.00 88.19 105 THR A CA 1
ATOM 880 C C . THR A 1 105 ? 12.430 -6.619 -6.643 1.00 88.19 105 THR A C 1
ATOM 882 O O . THR A 1 105 ? 13.188 -7.084 -7.503 1.00 88.19 105 THR A O 1
ATOM 885 N N . ILE A 1 106 ? 11.287 -5.998 -6.911 1.00 92.25 106 ILE A N 1
ATOM 886 C CA . ILE A 1 106 ? 10.709 -5.818 -8.239 1.00 92.25 106 ILE A CA 1
ATOM 887 C C . ILE A 1 106 ? 10.766 -4.333 -8.590 1.00 92.25 106 ILE A C 1
ATOM 889 O O . ILE A 1 106 ? 10.268 -3.504 -7.833 1.00 92.25 106 ILE A O 1
ATOM 893 N N . LEU A 1 107 ? 11.347 -4.007 -9.739 1.00 92.56 107 LEU A N 1
ATOM 894 C CA . LEU A 1 107 ? 11.353 -2.667 -10.316 1.00 92.56 107 LEU A CA 1
ATOM 895 C C . LEU A 1 107 ? 10.458 -2.666 -11.554 1.00 92.56 107 LEU A C 1
ATOM 897 O O . LEU A 1 107 ? 10.676 -3.477 -12.448 1.00 92.56 107 LEU A O 1
ATOM 901 N N . ILE A 1 108 ? 9.472 -1.779 -11.625 1.00 91.44 108 ILE A N 1
ATOM 902 C CA . ILE A 1 108 ? 8.607 -1.644 -12.804 1.00 91.44 108 ILE A CA 1
ATOM 903 C C . ILE A 1 108 ? 8.916 -0.312 -13.485 1.00 91.44 108 ILE A C 1
ATOM 905 O O . ILE A 1 108 ? 8.752 0.747 -12.874 1.00 91.44 108 ILE A O 1
ATOM 909 N N . ASP A 1 109 ? 9.355 -0.371 -14.742 1.00 90.62 109 ASP A N 1
ATOM 910 C CA . ASP A 1 109 ? 9.508 0.809 -15.594 1.00 90.62 109 ASP A CA 1
ATOM 911 C C . ASP A 1 109 ? 8.170 1.156 -16.246 1.00 90.62 109 ASP A C 1
ATOM 913 O O . ASP A 1 109 ? 7.629 0.373 -17.033 1.00 90.62 109 ASP A O 1
ATOM 917 N N . ILE A 1 110 ? 7.659 2.347 -15.935 1.00 87.62 110 ILE A N 1
ATOM 918 C CA . ILE A 1 110 ? 6.416 2.880 -16.503 1.00 87.62 110 ILE A CA 1
ATOM 919 C C . ILE A 1 110 ? 6.669 4.028 -17.494 1.00 87.62 110 ILE A C 1
ATOM 921 O O . ILE A 1 110 ? 5.737 4.740 -17.858 1.00 87.62 110 ILE A O 1
ATOM 925 N N . THR A 1 111 ? 7.916 4.222 -17.944 1.00 87.06 111 THR A N 1
ATOM 926 C CA . THR A 1 111 ? 8.309 5.354 -18.804 1.00 87.06 111 THR A CA 1
ATOM 927 C C . THR A 1 111 ? 7.583 5.385 -20.149 1.00 87.06 111 THR A C 1
ATOM 929 O O . THR A 1 111 ? 7.186 6.460 -20.593 1.00 87.06 111 THR A O 1
ATOM 932 N N . HIS A 1 112 ? 7.402 4.233 -20.801 1.00 75.12 112 HIS A N 1
ATOM 933 C CA . HIS A 1 112 ? 6.920 4.174 -22.191 1.00 75.12 112 HIS A CA 1
ATOM 934 C C . HIS A 1 112 ? 5.563 3.497 -22.362 1.00 75.12 112 HIS A C 1
ATOM 936 O O . HIS A 1 112 ? 5.171 3.203 -23.488 1.00 75.12 112 HIS A O 1
ATOM 942 N N . GLY A 1 113 ? 4.831 3.259 -21.275 1.00 63.16 113 GLY A N 1
ATOM 943 C CA . GLY A 1 113 ? 3.489 2.697 -21.378 1.00 63.16 113 GLY A CA 1
ATOM 944 C C . GLY A 1 113 ? 2.521 3.638 -22.110 1.00 63.16 113 GLY A C 1
ATOM 945 O O . GLY A 1 113 ? 2.622 4.861 -22.000 1.00 63.16 113 GLY A O 1
ATOM 946 N N . PHE A 1 114 ? 1.551 3.078 -22.839 1.00 65.31 114 PHE A N 1
ATOM 947 C CA . PHE A 1 114 ? 0.385 3.840 -23.317 1.00 65.31 114 PHE A CA 1
ATOM 948 C C . PHE A 1 114 ? -0.344 4.499 -22.132 1.00 65.31 114 PHE A C 1
ATOM 950 O O . PHE A 1 114 ? -0.205 4.020 -21.014 1.00 65.31 114 PHE A O 1
ATOM 957 N N . ARG A 1 115 ? -1.134 5.564 -22.359 1.00 67.31 115 ARG A N 1
ATOM 958 C CA . ARG A 1 115 ? -1.689 6.455 -21.305 1.00 67.31 115 ARG A CA 1
ATOM 959 C C . ARG A 1 115 ? -2.198 5.742 -20.041 1.00 67.31 115 ARG A C 1
ATOM 961 O O . ARG A 1 115 ? -1.912 6.211 -18.944 1.00 67.31 115 ARG A O 1
ATOM 968 N N . ASP A 1 116 ? -2.873 4.606 -20.192 1.00 72.94 116 ASP A N 1
ATOM 969 C CA . ASP A 1 116 ? -3.499 3.889 -19.075 1.00 72.94 116 ASP A CA 1
ATOM 970 C C . ASP A 1 116 ? -2.575 2.839 -18.425 1.00 72.94 116 ASP A C 1
ATOM 972 O O . ASP A 1 116 ? -2.780 2.436 -17.283 1.00 72.94 116 ASP A O 1
ATOM 976 N N . GLN A 1 117 ? -1.510 2.407 -19.106 1.00 74.75 117 GLN A N 1
ATOM 977 C CA . GLN A 1 117 ? -0.628 1.327 -18.647 1.00 74.75 117 GLN A CA 1
ATOM 978 C C . GLN A 1 117 ? 0.179 1.691 -17.389 1.00 74.75 117 GLN A C 1
ATOM 980 O O . GLN A 1 117 ? 0.220 0.868 -16.475 1.00 74.75 117 GLN A O 1
ATOM 985 N N . PRO A 1 118 ? 0.775 2.899 -17.266 1.00 75.56 118 PRO A N 1
ATOM 986 C CA . PRO A 1 118 ? 1.403 3.345 -16.023 1.00 75.56 118 PRO A CA 1
ATOM 987 C C . PRO A 1 118 ? 0.437 3.346 -14.835 1.00 75.56 118 PRO A C 1
ATOM 989 O O . PRO A 1 118 ? 0.814 2.951 -13.730 1.00 75.56 118 PRO A O 1
ATOM 992 N N . LEU A 1 119 ? -0.818 3.753 -15.061 1.00 79.69 119 LEU A N 1
ATOM 993 C CA . LEU A 1 119 ? -1.851 3.776 -14.027 1.00 79.69 119 LEU A CA 1
ATOM 994 C C . LEU A 1 119 ? -2.197 2.353 -13.571 1.00 79.69 119 LEU A C 1
ATOM 996 O O . LEU A 1 119 ? -2.167 2.068 -12.374 1.00 79.69 119 LEU A O 1
ATOM 1000 N N . LEU A 1 120 ? -2.454 1.447 -14.516 1.00 85.19 120 LEU A N 1
ATOM 1001 C CA . LEU A 1 120 ? -2.763 0.044 -14.229 1.00 85.19 120 LEU A CA 1
ATOM 1002 C C . LEU A 1 120 ? -1.592 -0.669 -13.546 1.00 85.19 120 LEU A C 1
ATOM 1004 O O . LEU A 1 120 ? -1.799 -1.401 -12.581 1.00 85.19 120 LEU A O 1
ATOM 1008 N N . ALA A 1 121 ? -0.358 -0.405 -13.980 1.00 82.06 121 ALA A N 1
ATOM 1009 C CA . ALA A 1 121 ? 0.847 -0.923 -13.340 1.00 82.06 121 ALA A CA 1
ATOM 1010 C C . ALA A 1 121 ? 0.995 -0.413 -11.901 1.00 82.06 121 ALA A C 1
ATOM 1012 O O . ALA A 1 121 ? 1.360 -1.177 -11.007 1.00 82.06 121 ALA A O 1
ATOM 1013 N N . THR A 1 122 ? 0.660 0.857 -11.660 1.00 84.31 122 THR A N 1
ATOM 1014 C CA . THR A 1 122 ? 0.662 1.448 -10.316 1.00 84.31 122 THR A CA 1
ATOM 1015 C C . THR A 1 122 ? -0.390 0.795 -9.421 1.00 84.31 122 THR A C 1
ATOM 1017 O O . THR A 1 122 ? -0.089 0.429 -8.284 1.00 84.31 122 THR A O 1
ATOM 1020 N N . LEU A 1 123 ? -1.607 0.587 -9.932 1.00 87.44 123 LEU A N 1
ATOM 1021 C CA . LEU A 1 123 ? -2.679 -0.083 -9.197 1.00 87.44 123 LEU A CA 1
ATOM 1022 C C . LEU A 1 123 ? -2.332 -1.547 -8.890 1.00 87.44 123 LEU A C 1
ATOM 1024 O O . LEU A 1 123 ? -2.471 -1.989 -7.750 1.00 87.44 123 LEU A O 1
ATOM 1028 N N . ALA A 1 124 ? -1.822 -2.289 -9.875 1.00 88.69 124 ALA A N 1
ATOM 1029 C CA . ALA A 1 124 ? -1.380 -3.668 -9.685 1.00 88.69 124 ALA A CA 1
ATOM 1030 C C . ALA A 1 124 ? -0.238 -3.753 -8.659 1.00 88.69 124 ALA A C 1
ATOM 1032 O O . ALA A 1 124 ? -0.240 -4.638 -7.802 1.00 88.69 124 ALA A O 1
ATOM 1033 N N . ALA A 1 125 ? 0.698 -2.797 -8.681 1.00 88.12 125 ALA A N 1
ATOM 1034 C CA . ALA A 1 125 ? 1.757 -2.694 -7.684 1.00 88.12 125 ALA A CA 1
ATOM 1035 C C . ALA A 1 125 ? 1.205 -2.459 -6.268 1.00 88.12 125 ALA A C 1
ATOM 1037 O O . ALA A 1 125 ? 1.658 -3.113 -5.329 1.00 88.12 125 ALA A O 1
ATOM 1038 N N . LEU A 1 126 ? 0.216 -1.572 -6.101 1.00 87.44 126 LEU A N 1
ATOM 1039 C CA . LEU A 1 126 ? -0.453 -1.346 -4.813 1.00 87.44 126 LEU A CA 1
ATOM 1040 C C . LEU A 1 126 ? -1.112 -2.628 -4.291 1.00 87.44 126 LEU A C 1
ATOM 1042 O O . LEU A 1 126 ? -0.871 -3.024 -3.150 1.00 87.44 126 LEU A O 1
ATOM 1046 N N . ILE A 1 127 ? -1.883 -3.315 -5.136 1.00 87.62 127 ILE A N 1
ATOM 1047 C CA . ILE A 1 127 ? -2.569 -4.562 -4.772 1.00 87.62 127 ILE A CA 1
ATOM 1048 C C . ILE A 1 127 ? -1.559 -5.648 -4.404 1.00 87.62 127 ILE A C 1
ATOM 1050 O O . ILE A 1 127 ? -1.719 -6.315 -3.384 1.00 87.62 127 ILE A O 1
ATOM 1054 N N . ALA A 1 128 ? -0.483 -5.800 -5.174 1.00 87.69 128 ALA A N 1
ATOM 1055 C CA . ALA A 1 128 ? 0.556 -6.780 -4.886 1.00 87.69 128 ALA A CA 1
ATOM 1056 C C . ALA A 1 128 ? 1.340 -6.466 -3.599 1.00 87.69 128 ALA A C 1
ATOM 1058 O O . ALA A 1 128 ? 1.710 -7.392 -2.876 1.00 87.69 128 ALA A O 1
ATOM 1059 N N . LYS A 1 129 ? 1.558 -5.185 -3.262 1.00 86.31 129 LYS A N 1
ATOM 1060 C CA . LYS A 1 129 ? 2.147 -4.789 -1.970 1.00 86.31 129 LYS A CA 1
ATOM 1061 C C . LYS A 1 129 ? 1.258 -5.199 -0.791 1.00 86.31 129 LYS A C 1
ATOM 1063 O O . LYS A 1 129 ? 1.781 -5.666 0.216 1.00 86.31 129 LYS A O 1
ATOM 1068 N N . VAL A 1 130 ? -0.064 -5.057 -0.914 1.00 83.56 130 VAL A N 1
ATOM 1069 C CA . VAL A 1 130 ? -1.015 -5.425 0.152 1.00 83.56 130 VAL A CA 1
ATOM 1070 C C . VAL A 1 130 ? -1.201 -6.940 0.241 1.00 83.56 130 VAL A C 1
ATOM 1072 O O . VAL A 1 130 ? -1.036 -7.518 1.313 1.00 83.56 130 VAL A O 1
ATOM 1075 N N . ASN A 1 131 ? -1.526 -7.585 -0.880 1.00 83.69 131 ASN A N 1
ATOM 1076 C CA . ASN A 1 131 ? -1.976 -8.978 -0.907 1.00 83.69 131 ASN A CA 1
ATOM 1077 C C . ASN A 1 131 ? -0.827 -9.987 -0.945 1.00 83.69 131 ASN A C 1
ATOM 1079 O O . ASN A 1 131 ? -0.964 -11.080 -0.401 1.00 83.69 131 ASN A O 1
ATOM 1083 N N . PHE A 1 132 ? 0.293 -9.643 -1.589 1.00 83.75 132 PHE A N 1
ATOM 1084 C CA . PHE A 1 132 ? 1.434 -10.550 -1.775 1.00 83.75 132 PHE A CA 1
ATOM 1085 C C . PHE A 1 132 ? 2.681 -10.111 -0.998 1.00 83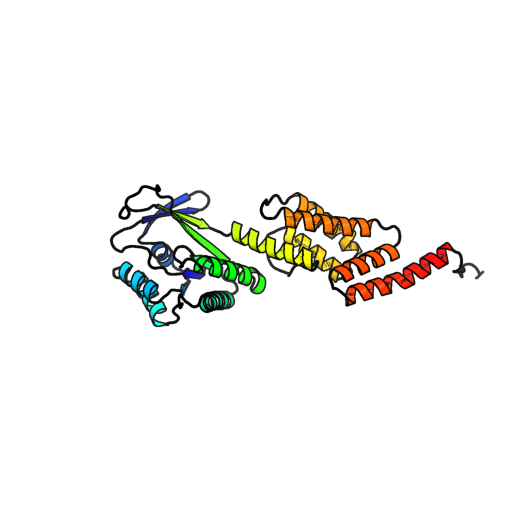.75 132 PHE A C 1
ATOM 1087 O O . PHE A 1 132 ? 3.668 -10.835 -0.979 1.00 83.75 132 PHE A O 1
ATOM 1094 N N . GLN A 1 133 ? 2.644 -8.943 -0.341 1.00 82.56 133 GLN A N 1
ATOM 1095 C CA . GLN A 1 133 ? 3.762 -8.379 0.430 1.00 82.56 133 GLN A CA 1
ATOM 1096 C C . GLN A 1 133 ? 5.055 -8.197 -0.387 1.00 82.56 133 GLN A C 1
ATOM 1098 O O . GLN A 1 133 ? 6.164 -8.198 0.153 1.00 82.56 133 GLN A O 1
ATOM 1103 N N . ASN A 1 134 ? 4.921 -8.008 -1.702 1.00 83.56 134 ASN A N 1
ATOM 1104 C CA . ASN A 1 134 ? 6.059 -7.844 -2.599 1.00 83.56 134 ASN A CA 1
ATOM 1105 C C . ASN A 1 134 ? 6.804 -6.520 -2.358 1.00 83.56 134 ASN A C 1
ATOM 1107 O O . ASN A 1 134 ? 6.201 -5.467 -2.134 1.00 83.56 134 ASN A O 1
ATOM 1111 N N . LYS A 1 135 ? 8.133 -6.542 -2.519 1.00 88.06 135 LYS A N 1
ATOM 1112 C CA . LYS A 1 135 ? 8.985 -5.341 -2.486 1.00 88.06 135 LYS A CA 1
ATOM 1113 C C . LYS A 1 135 ? 9.013 -4.684 -3.865 1.00 88.06 135 LYS A C 1
ATOM 1115 O O . LYS A 1 135 ? 9.896 -4.975 -4.668 1.00 88.06 135 LYS A O 1
ATOM 1120 N N . ILE A 1 136 ? 8.030 -3.832 -4.144 1.00 89.00 136 ILE A N 1
ATOM 1121 C CA . ILE A 1 136 ? 7.848 -3.208 -5.465 1.00 89.00 136 ILE A CA 1
ATOM 1122 C C . ILE A 1 136 ? 8.288 -1.745 -5.455 1.00 89.00 136 ILE A C 1
ATOM 1124 O O . ILE A 1 136 ? 7.868 -0.980 -4.584 1.00 89.00 136 ILE A O 1
ATOM 1128 N N . GLN A 1 137 ? 9.059 -1.367 -6.471 1.00 90.44 137 GLN A N 1
ATOM 1129 C CA . GLN A 1 137 ? 9.452 -0.001 -6.786 1.00 90.44 137 GLN A CA 1
ATOM 1130 C C . GLN A 1 137 ? 8.980 0.357 -8.197 1.00 90.44 137 GLN A C 1
ATOM 1132 O O . GLN A 1 137 ? 9.088 -0.459 -9.113 1.00 90.44 137 GLN A O 1
ATOM 1137 N N . LEU A 1 138 ? 8.460 1.570 -8.380 1.00 90.31 138 LEU A N 1
ATOM 1138 C CA . LEU A 1 138 ? 8.123 2.101 -9.705 1.00 90.31 138 LEU A CA 1
ATOM 1139 C C . LEU A 1 138 ? 9.137 3.170 -10.088 1.00 90.31 138 LEU A C 1
ATOM 1141 O O . LEU A 1 138 ? 9.503 4.001 -9.253 1.00 90.31 138 LEU A O 1
ATOM 1145 N N . ILE A 1 139 ? 9.539 3.174 -11.354 1.00 91.50 139 ILE A N 1
ATOM 1146 C CA . ILE A 1 139 ? 10.459 4.162 -11.906 1.00 91.50 139 ILE A CA 1
ATOM 1147 C C . ILE A 1 139 ? 9.914 4.738 -13.208 1.00 91.50 139 ILE A C 1
ATOM 1149 O O . ILE A 1 139 ? 9.315 4.036 -14.023 1.00 91.50 139 ILE A O 1
ATOM 1153 N N . TYR A 1 140 ? 10.126 6.036 -13.387 1.00 90.50 140 TYR A N 1
ATOM 1154 C CA . TYR A 1 140 ? 9.713 6.784 -14.567 1.00 90.50 140 TYR A CA 1
ATOM 1155 C C . TYR A 1 140 ? 10.829 7.740 -14.997 1.00 90.50 140 TYR A C 1
ATOM 1157 O O . TYR A 1 140 ? 11.475 8.355 -14.150 1.00 90.50 140 TYR A O 1
ATOM 1165 N N . ALA A 1 141 ? 11.065 7.883 -16.303 1.00 91.31 141 ALA A N 1
ATOM 1166 C CA . ALA A 1 141 ? 11.996 8.873 -16.836 1.00 91.31 141 ALA A CA 1
ATOM 1167 C C . ALA A 1 141 ? 11.263 10.164 -17.241 1.00 91.31 141 ALA A C 1
ATOM 1169 O O . ALA A 1 141 ? 10.630 10.239 -18.294 1.00 91.31 141 ALA A O 1
ATOM 1170 N N . ARG A 1 142 ? 11.392 11.212 -16.423 1.00 90.69 142 ARG A N 1
ATOM 1171 C CA . ARG A 1 142 ? 10.796 12.530 -16.666 1.00 90.69 142 ARG A CA 1
ATOM 1172 C C . ARG A 1 142 ? 11.594 13.321 -17.691 1.00 90.69 142 ARG A C 1
ATOM 1174 O O . ARG A 1 142 ? 12.793 13.515 -17.503 1.00 90.69 142 ARG A O 1
ATOM 1181 N N . ASP A 1 143 ? 10.932 13.816 -18.736 1.00 89.75 143 ASP A N 1
ATOM 1182 C CA . ASP A 1 143 ? 11.522 14.789 -19.664 1.00 89.75 143 ASP A CA 1
ATOM 1183 C C . ASP A 1 143 ? 11.802 16.099 -18.909 1.00 89.75 143 ASP A C 1
ATOM 1185 O O . ASP A 1 143 ? 10.894 16.707 -18.340 1.00 89.75 143 ASP A O 1
ATOM 1189 N N . ILE A 1 144 ? 13.071 16.504 -18.866 1.00 91.19 144 ILE A N 1
ATOM 1190 C CA . ILE A 1 144 ? 13.532 17.759 -18.250 1.00 91.19 144 ILE A CA 1
ATOM 1191 C C . ILE A 1 144 ? 14.060 18.739 -19.305 1.00 91.19 144 ILE A C 1
ATOM 1193 O O . ILE A 1 144 ? 14.727 19.722 -18.978 1.00 91.19 144 ILE A O 1
ATOM 1197 N N . SER A 1 145 ? 13.801 18.451 -20.578 1.00 87.44 145 SER A N 1
ATOM 1198 C CA . SER A 1 145 ? 14.225 19.286 -21.691 1.00 87.44 145 SER A CA 1
ATOM 1199 C C . SER A 1 145 ? 13.412 20.587 -21.736 1.00 87.44 145 SER A C 1
ATOM 1201 O O . SER A 1 145 ? 12.233 20.593 -21.377 1.00 87.44 145 SER A O 1
ATOM 1203 N N . PRO A 1 146 ? 13.998 21.701 -22.209 1.00 83.62 146 PRO A N 1
ATOM 1204 C CA . PRO A 1 146 ? 13.257 22.933 -22.450 1.00 83.62 146 PRO A CA 1
ATOM 1205 C C . PRO A 1 146 ? 12.057 22.705 -23.379 1.00 83.62 146 PRO A C 1
ATOM 1207 O O . PRO A 1 146 ? 12.180 22.055 -24.417 1.00 83.62 146 PRO A O 1
ATOM 1210 N N . THR A 1 147 ? 10.915 23.304 -23.042 1.00 75.94 147 THR A N 1
ATOM 1211 C CA . THR A 1 147 ? 9.625 23.124 -23.737 1.00 75.94 147 THR A CA 1
ATOM 1212 C C . THR A 1 147 ? 9.634 23.530 -25.214 1.00 75.94 147 THR A C 1
ATOM 1214 O O . THR A 1 147 ? 8.808 23.043 -25.978 1.00 75.94 147 THR A O 1
ATOM 1217 N N . ASN A 1 148 ? 10.576 24.379 -25.631 1.00 78.25 148 ASN A N 1
ATOM 1218 C CA . ASN A 1 148 ? 10.660 24.927 -26.990 1.00 78.25 148 ASN A CA 1
ATOM 1219 C C . ASN A 1 148 ? 11.746 24.259 -27.855 1.00 78.25 148 ASN A C 1
ATOM 1221 O O . ASN A 1 148 ? 12.213 24.852 -28.828 1.00 78.25 148 ASN A O 1
ATOM 1225 N N . GLN A 1 149 ? 12.206 23.058 -27.495 1.00 74.31 149 GLN A N 1
ATOM 1226 C CA . GLN A 1 149 ? 13.202 22.345 -28.294 1.00 74.31 149 GLN A CA 1
ATOM 1227 C C . GLN A 1 149 ? 12.608 21.753 -29.587 1.00 74.31 149 GLN A C 1
ATOM 1229 O O . GLN A 1 149 ? 11.503 21.206 -29.555 1.00 74.31 149 GLN A O 1
ATOM 1234 N N . PRO A 1 150 ? 13.337 21.806 -30.722 1.00 78.19 150 PRO A N 1
ATOM 1235 C CA . PRO A 1 150 ? 12.919 21.144 -31.953 1.00 78.19 150 PRO A CA 1
ATOM 1236 C C . PRO A 1 150 ? 12.723 19.626 -31.759 1.00 78.19 150 PRO A C 1
ATOM 1238 O O . PRO A 1 150 ? 13.478 19.003 -31.012 1.00 78.19 150 PRO A O 1
ATOM 1241 N N . PRO A 1 151 ? 11.788 18.982 -32.482 1.00 67.56 151 PRO A N 1
ATOM 1242 C CA . PRO A 1 151 ? 11.457 17.563 -32.290 1.00 67.56 151 PRO A CA 1
ATOM 1243 C C . PRO A 1 151 ? 12.633 16.585 -32.451 1.00 67.56 151 PRO A C 1
ATOM 1245 O O . PRO A 1 151 ? 12.603 15.496 -31.889 1.00 67.56 151 PRO A O 1
ATOM 1248 N N . GLN A 1 152 ? 13.665 16.964 -33.211 1.00 71.00 152 GLN A N 1
ATOM 1249 C CA . GLN A 1 152 ? 14.801 16.101 -33.558 1.00 71.00 152 GLN A CA 1
ATOM 1250 C C . GLN A 1 152 ? 16.043 16.324 -32.677 1.00 71.00 152 GLN A C 1
ATOM 1252 O O . GLN A 1 152 ? 17.096 15.743 -32.937 1.00 71.00 152 GLN A O 1
ATOM 1257 N N . THR A 1 153 ? 15.968 17.167 -31.641 1.00 80.62 153 THR A N 1
ATOM 1258 C CA . THR A 1 153 ? 17.119 17.380 -30.752 1.00 80.62 153 THR A CA 1
ATOM 1259 C C . THR A 1 153 ? 17.186 16.338 -29.633 1.00 80.62 153 THR A C 1
ATOM 1261 O O . THR A 1 153 ? 16.155 16.004 -29.042 1.00 80.62 153 THR A O 1
ATOM 1264 N N . PRO A 1 154 ? 18.391 15.853 -29.272 1.00 86.38 154 PRO A N 1
ATOM 1265 C CA . PRO A 1 154 ? 18.586 15.000 -28.108 1.00 86.38 154 PRO A CA 1
ATOM 1266 C C . PRO A 1 154 ? 18.039 15.618 -26.816 1.00 86.38 154 PRO A C 1
ATOM 1268 O O . PRO A 1 154 ? 18.618 16.538 -26.242 1.00 86.38 154 PRO A O 1
ATOM 1271 N N . LYS A 1 155 ? 16.932 15.054 -26.341 1.00 89.81 155 LYS A N 1
ATOM 1272 C CA . LYS A 1 155 ? 16.329 15.344 -25.039 1.00 89.81 155 LYS A CA 1
ATOM 1273 C C . LYS A 1 155 ? 17.157 14.869 -23.843 1.00 89.81 155 LYS A C 1
ATOM 1275 O O . LYS A 1 155 ? 18.046 14.015 -23.962 1.00 89.81 155 LYS A O 1
ATOM 1280 N N . GLN A 1 156 ? 16.826 15.418 -22.679 1.00 91.81 156 GLN A N 1
ATOM 1281 C CA . GLN A 1 156 ? 17.329 15.005 -21.375 1.00 91.81 156 GLN A CA 1
ATOM 1282 C C . GLN A 1 156 ? 16.186 14.457 -20.521 1.00 91.81 156 GLN A C 1
ATOM 1284 O O . GLN A 1 156 ? 15.146 15.094 -20.377 1.00 91.81 156 GLN A O 1
ATOM 1289 N N . TYR A 1 157 ? 16.415 13.295 -19.921 1.00 92.19 157 TYR A N 1
ATOM 1290 C CA . TYR A 1 157 ? 15.472 12.623 -19.042 1.00 92.19 157 TYR A CA 1
ATOM 1291 C C . TYR A 1 157 ? 16.103 12.376 -17.678 1.00 92.19 157 TYR A C 1
ATOM 1293 O O . TYR A 1 157 ? 17.279 12.018 -17.596 1.00 92.19 157 TYR A O 1
ATOM 1301 N N . ARG A 1 158 ? 15.323 12.515 -16.608 1.00 91.94 158 ARG A N 1
ATOM 1302 C CA . ARG A 1 158 ? 15.726 12.142 -15.249 1.00 91.94 158 ARG A CA 1
ATOM 1303 C C . ARG A 1 158 ? 14.865 10.994 -14.751 1.00 91.94 158 ARG A C 1
ATOM 1305 O O . ARG A 1 158 ? 13.644 11.104 -14.757 1.00 91.94 158 ARG A O 1
ATOM 1312 N N . TYR A 1 159 ? 15.502 9.917 -14.308 1.00 92.38 159 TYR A N 1
ATOM 1313 C CA . TYR A 1 159 ? 14.804 8.837 -13.628 1.00 92.38 159 TYR A CA 1
ATOM 1314 C C . TYR A 1 159 ? 14.365 9.271 -12.234 1.00 92.38 159 TYR A C 1
ATOM 1316 O O . TYR A 1 159 ? 15.166 9.784 -11.453 1.00 92.38 159 TYR A O 1
ATOM 1324 N N . GLU A 1 160 ? 13.098 9.029 -11.929 1.00 89.69 160 GLU A N 1
ATOM 1325 C CA . GLU A 1 160 ? 12.478 9.324 -10.647 1.00 89.69 160 GLU A CA 1
ATOM 1326 C C . GLU A 1 160 ? 11.809 8.060 -10.113 1.00 89.69 160 GLU A C 1
ATOM 1328 O O . GLU A 1 160 ? 11.044 7.394 -10.815 1.00 89.69 160 GLU A O 1
ATOM 1333 N N . MET A 1 161 ? 12.130 7.726 -8.865 1.00 89.25 161 MET A N 1
ATOM 1334 C CA . MET A 1 161 ? 11.462 6.656 -8.134 1.00 89.25 161 MET A CA 1
ATOM 1335 C C . MET A 1 161 ? 10.135 7.195 -7.609 1.00 89.25 161 MET A C 1
ATOM 1337 O O . MET A 1 161 ? 10.098 8.252 -6.981 1.00 89.25 161 MET A O 1
ATOM 1341 N N . LEU A 1 162 ? 9.048 6.465 -7.838 1.00 87.38 162 LEU A N 1
ATOM 1342 C CA . LEU A 1 162 ? 7.709 6.869 -7.400 1.00 87.38 162 LEU A CA 1
ATOM 1343 C C . LEU A 1 162 ? 7.290 6.202 -6.083 1.00 87.38 162 LEU A C 1
ATOM 1345 O O . LEU A 1 162 ? 6.118 6.246 -5.713 1.00 87.38 162 LEU A O 1
ATOM 1349 N N . ASP A 1 163 ? 8.237 5.588 -5.368 1.00 83.75 163 ASP A N 1
ATOM 1350 C CA . ASP A 1 163 ? 7.998 4.863 -4.116 1.00 83.75 163 ASP A CA 1
ATOM 1351 C C . ASP A 1 163 ? 7.220 5.687 -3.087 1.00 83.75 163 ASP A C 1
ATOM 1353 O O . ASP A 1 163 ? 6.304 5.167 -2.454 1.00 83.75 163 ASP A O 1
ATOM 1357 N N . GLU A 1 164 ? 7.541 6.975 -2.949 1.00 82.88 164 GLU A N 1
ATOM 1358 C CA . GLU A 1 164 ? 6.866 7.873 -2.009 1.00 82.88 164 GLU A CA 1
ATOM 1359 C C . GLU A 1 164 ? 5.371 8.012 -2.328 1.00 82.88 164 GLU A C 1
ATOM 1361 O O . GLU A 1 164 ? 4.531 7.832 -1.447 1.00 82.88 164 GLU A O 1
ATOM 1366 N N . TYR A 1 165 ? 5.019 8.227 -3.599 1.00 83.31 165 TYR A N 1
ATOM 1367 C CA . TYR A 1 165 ? 3.626 8.351 -4.034 1.00 83.31 165 TYR A CA 1
ATOM 1368 C C . TYR A 1 165 ? 2.847 7.046 -3.848 1.00 83.31 165 TYR A C 1
ATOM 1370 O O . TYR A 1 165 ? 1.701 7.064 -3.396 1.00 83.31 165 TYR A O 1
ATOM 1378 N N . ILE A 1 166 ? 3.474 5.900 -4.131 1.00 84.75 166 ILE A N 1
ATOM 1379 C CA . ILE A 1 166 ? 2.866 4.586 -3.879 1.00 84.75 166 ILE A CA 1
ATOM 1380 C C . ILE A 1 166 ? 2.641 4.387 -2.384 1.00 84.75 166 ILE A C 1
ATOM 1382 O O . ILE A 1 166 ? 1.593 3.889 -1.988 1.00 84.75 166 ILE A O 1
ATOM 1386 N N . ASN A 1 167 ? 3.608 4.764 -1.548 1.00 85.81 167 ASN A N 1
ATOM 1387 C CA . ASN A 1 167 ? 3.491 4.624 -0.101 1.00 85.81 167 ASN A CA 1
ATOM 1388 C C . ASN A 1 167 ? 2.373 5.518 0.452 1.00 85.81 167 ASN A C 1
ATOM 1390 O O . ASN A 1 167 ? 1.626 5.066 1.316 1.00 85.81 167 ASN A O 1
ATOM 1394 N N . ILE A 1 168 ? 2.187 6.728 -0.089 1.00 89.81 168 ILE A N 1
ATOM 1395 C CA . ILE A 1 168 ? 1.036 7.590 0.229 1.00 89.81 168 ILE A CA 1
ATOM 1396 C C . ILE A 1 168 ? -0.278 6.907 -0.173 1.00 89.81 168 ILE A C 1
ATOM 1398 O O . ILE A 1 168 ? -1.202 6.852 0.637 1.00 89.81 168 ILE A O 1
ATOM 1402 N N . GLY A 1 169 ? -0.365 6.345 -1.384 1.00 89.44 169 GLY A N 1
ATOM 1403 C CA . GLY A 1 169 ? -1.558 5.625 -1.849 1.00 89.44 169 GLY A CA 1
ATOM 1404 C C . GLY A 1 169 ? -1.883 4.394 -0.996 1.00 89.44 169 GLY A C 1
ATOM 1405 O O . GLY A 1 169 ? -3.022 4.201 -0.575 1.00 89.44 169 GLY A O 1
ATOM 1406 N N . LEU A 1 170 ? -0.864 3.599 -0.669 1.00 89.25 170 LEU A N 1
ATOM 1407 C CA . LEU A 1 170 ? -0.967 2.436 0.209 1.00 89.25 170 LEU A CA 1
ATOM 1408 C C . LEU A 1 170 ? -1.437 2.840 1.608 1.00 89.25 170 LEU A C 1
ATOM 1410 O O . LEU A 1 170 ? -2.359 2.239 2.150 1.00 89.25 170 LEU A O 1
ATOM 1414 N N . LYS A 1 171 ? -0.845 3.892 2.174 1.00 92.12 171 LYS A N 1
ATOM 1415 C CA . LYS A 1 171 ? -1.253 4.438 3.465 1.00 92.12 171 LYS A CA 1
ATOM 1416 C C . LYS A 1 171 ? -2.701 4.916 3.425 1.00 92.12 171 LYS A C 1
ATOM 1418 O O . LYS A 1 171 ? -3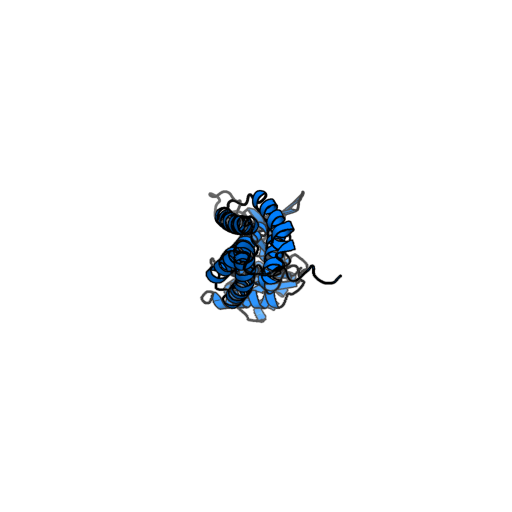.474 4.505 4.278 1.00 92.12 171 LYS A O 1
ATOM 1423 N N . SER A 1 172 ? -3.098 5.679 2.408 1.00 93.81 172 SER A N 1
ATOM 1424 C CA . SER A 1 172 ? -4.485 6.128 2.209 1.00 93.81 172 SER A CA 1
ATOM 1425 C C . SER A 1 172 ? -5.485 4.966 2.226 1.00 93.81 172 SER A C 1
ATOM 1427 O O . SER A 1 172 ? -6.475 5.004 2.962 1.00 93.81 172 SER A O 1
ATOM 1429 N N . PHE A 1 173 ? -5.186 3.889 1.491 1.00 91.62 173 PHE A N 1
ATOM 1430 C CA . PHE A 1 173 ? -6.009 2.680 1.469 1.00 91.62 173 PHE A CA 1
ATOM 1431 C C . PHE A 1 173 ? -6.163 2.057 2.866 1.00 91.62 173 PHE A C 1
ATOM 1433 O O . PHE A 1 173 ? -7.271 1.736 3.294 1.00 91.62 173 PHE A O 1
ATOM 1440 N N . LEU A 1 174 ? -5.063 1.937 3.611 1.00 93.06 174 LEU A N 1
ATOM 1441 C CA . LEU A 1 174 ? -5.062 1.360 4.956 1.00 93.06 174 LEU A CA 1
ATOM 1442 C C . LEU A 1 174 ? -5.822 2.227 5.956 1.00 93.06 174 LEU A C 1
ATOM 1444 O O . LEU A 1 174 ? -6.653 1.711 6.699 1.00 93.06 174 LEU A O 1
ATOM 1448 N N . LEU A 1 175 ? -5.585 3.539 5.953 1.00 95.94 175 LEU A N 1
ATOM 1449 C CA . LEU A 1 175 ? -6.304 4.477 6.816 1.00 95.94 175 LEU A CA 1
ATOM 1450 C C . LEU A 1 175 ? -7.811 4.426 6.534 1.00 95.94 175 LEU A C 1
ATOM 1452 O O . LEU A 1 175 ? -8.604 4.347 7.468 1.00 95.94 175 LEU A O 1
ATOM 1456 N N . THR A 1 176 ? -8.204 4.378 5.259 1.00 95.50 176 THR A N 1
ATOM 1457 C CA . THR A 1 176 ? -9.611 4.236 4.852 1.00 95.50 176 THR A CA 1
ATOM 1458 C C . THR A 1 176 ? -10.214 2.930 5.369 1.00 95.50 176 THR A C 1
ATOM 1460 O O . THR A 1 176 ? -11.290 2.944 5.969 1.00 95.50 176 THR A O 1
ATOM 1463 N N . SER A 1 177 ? -9.498 1.809 5.215 1.00 92.88 177 SER A N 1
ATOM 1464 C CA . SER A 1 177 ? -9.910 0.514 5.769 1.00 92.88 177 SER A CA 1
ATOM 1465 C C . SER A 1 177 ? -10.122 0.600 7.281 1.00 92.88 177 SER A C 1
ATOM 1467 O O . SER A 1 177 ? -11.152 0.149 7.783 1.00 92.88 177 SER A O 1
ATOM 1469 N N . PHE A 1 178 ? -9.200 1.224 8.019 1.00 96.31 178 PHE A N 1
ATOM 1470 C CA . PHE A 1 178 ? -9.344 1.405 9.463 1.00 96.31 178 PHE A CA 1
ATOM 1471 C C . PHE A 1 178 ? -10.531 2.289 9.832 1.00 96.31 178 PHE A C 1
ATOM 1473 O O . PHE A 1 178 ? -11.279 1.952 10.742 1.00 96.31 178 PHE A O 1
ATOM 1480 N N . ILE A 1 179 ? -10.755 3.399 9.132 1.00 96.94 179 ILE A N 1
ATOM 1481 C CA . ILE A 1 179 ? -11.899 4.277 9.405 1.00 96.94 179 ILE A CA 1
ATOM 1482 C C . ILE A 1 179 ? -13.211 3.502 9.259 1.00 96.94 179 ILE A C 1
ATOM 1484 O O . ILE A 1 179 ? -14.108 3.621 10.096 1.00 96.94 179 ILE A O 1
ATOM 1488 N N . GLN A 1 180 ? -13.318 2.673 8.223 1.00 94.62 180 GLN A N 1
ATOM 1489 C CA . GLN A 1 180 ? -14.530 1.911 7.941 1.00 94.62 180 GLN A CA 1
ATOM 1490 C C . GLN A 1 180 ? -14.716 0.718 8.886 1.00 94.62 180 GLN A C 1
ATOM 1492 O O . GLN A 1 180 ? -15.841 0.433 9.287 1.00 94.62 180 GLN A O 1
ATOM 1497 N N . THR A 1 181 ? -13.630 0.040 9.264 1.00 94.12 181 THR A N 1
ATOM 1498 C CA . THR A 1 181 ? -13.689 -1.298 9.884 1.00 94.12 181 THR A CA 1
ATOM 1499 C C . THR A 1 181 ? -12.944 -1.410 11.216 1.00 94.12 181 THR A C 1
ATOM 1501 O O . THR A 1 181 ? -12.905 -2.470 11.822 1.00 94.12 181 THR A O 1
ATOM 1504 N N . LEU A 1 182 ? -12.283 -0.360 11.697 1.00 95.62 182 LEU A N 1
ATOM 1505 C CA . LEU A 1 182 ? -11.383 -0.418 12.862 1.00 95.62 182 LEU A CA 1
ATOM 1506 C C . LEU A 1 182 ? -10.342 -1.554 12.767 1.00 95.62 182 LEU A C 1
ATOM 1508 O O . LEU A 1 182 ? -9.899 -2.096 13.778 1.00 95.62 182 LEU A O 1
ATOM 1512 N N . THR A 1 183 ? -9.994 -1.946 11.537 1.00 92.81 183 THR A N 1
ATOM 1513 C CA . THR A 1 183 ? -9.115 -3.075 11.238 1.00 92.81 183 THR A CA 1
ATOM 1514 C C . THR A 1 183 ? -8.074 -2.665 10.206 1.00 92.81 183 THR A C 1
ATOM 1516 O O . THR A 1 183 ? -8.398 -2.073 9.173 1.00 92.81 183 THR A O 1
ATOM 1519 N N . ILE A 1 184 ? -6.820 -3.034 10.467 1.00 91.50 184 ILE A N 1
ATOM 1520 C CA . ILE A 1 184 ? -5.723 -2.969 9.500 1.00 91.50 184 ILE A CA 1
ATOM 1521 C C . ILE A 1 184 ? -5.227 -4.386 9.189 1.00 91.50 184 ILE A C 1
ATOM 1523 O O . ILE A 1 184 ? -4.942 -5.142 10.125 1.00 91.50 184 ILE A O 1
ATOM 1527 N N . PRO A 1 185 ? -5.070 -4.764 7.905 1.00 82.69 185 PRO A N 1
ATOM 1528 C CA . PRO A 1 185 ? -4.436 -6.027 7.548 1.00 82.69 185 PRO A CA 1
ATOM 1529 C C . PRO A 1 185 ? -2.980 -6.059 8.030 1.00 82.69 185 PRO A C 1
ATOM 1531 O O . PRO A 1 185 ? -2.256 -5.062 7.967 1.00 82.69 185 PRO A O 1
ATOM 1534 N N . LYS A 1 186 ? -2.525 -7.226 8.495 1.00 80.19 186 LYS A N 1
ATOM 1535 C CA . LYS A 1 186 ? -1.138 -7.411 8.929 1.00 80.19 186 LYS A CA 1
ATOM 1536 C C . LYS A 1 186 ? -0.220 -7.456 7.708 1.00 80.19 186 LYS A C 1
ATOM 1538 O O . LYS A 1 186 ? -0.061 -8.494 7.071 1.00 80.19 186 LYS A O 1
ATOM 1543 N N . ILE A 1 187 ? 0.379 -6.316 7.406 1.00 79.75 187 ILE A N 1
ATOM 1544 C CA . ILE A 1 187 ? 1.304 -6.117 6.292 1.00 79.75 187 ILE A CA 1
ATOM 1545 C C . ILE A 1 187 ? 2.613 -5.534 6.806 1.00 79.75 187 ILE A C 1
ATOM 1547 O O . ILE A 1 187 ? 2.629 -4.760 7.764 1.00 79.75 187 ILE A O 1
ATOM 1551 N N . ASN A 1 188 ? 3.711 -5.919 6.162 1.00 74.75 188 ASN A N 1
ATOM 1552 C CA . ASN A 1 188 ? 5.049 -5.479 6.526 1.00 74.75 188 ASN A CA 1
ATOM 1553 C C . ASN A 1 188 ? 5.370 -4.134 5.854 1.00 74.75 188 ASN A C 1
ATOM 1555 O O . ASN A 1 188 ? 5.989 -4.094 4.791 1.00 74.75 188 ASN A O 1
ATOM 1559 N N . ILE A 1 189 ? 4.909 -3.037 6.457 1.00 77.75 189 ILE A N 1
ATOM 1560 C CA . ILE A 1 189 ? 5.254 -1.672 6.043 1.00 77.75 189 ILE A CA 1
ATOM 1561 C C . ILE A 1 189 ? 6.102 -1.038 7.138 1.00 77.75 189 ILE A C 1
ATOM 1563 O O . ILE A 1 189 ? 5.732 -1.058 8.308 1.00 77.75 189 ILE A O 1
ATOM 1567 N N . GLN A 1 190 ? 7.217 -0.421 6.746 1.00 83.00 190 GLN A N 1
ATOM 1568 C CA . GLN A 1 190 ? 8.035 0.411 7.631 1.00 83.00 190 GLN A CA 1
ATOM 1569 C C . GLN A 1 190 ? 7.380 1.788 7.841 1.00 83.00 190 GLN A C 1
ATOM 1571 O O . GLN A 1 190 ? 7.935 2.816 7.466 1.00 83.00 190 GLN A O 1
ATOM 1576 N N . ASP A 1 191 ? 6.176 1.804 8.410 1.00 90.31 191 ASP A N 1
ATOM 1577 C CA . ASP A 1 191 ? 5.454 3.018 8.790 1.00 90.31 191 ASP A CA 1
ATOM 1578 C C . ASP A 1 191 ? 4.904 2.843 10.207 1.00 90.31 191 ASP A C 1
ATOM 1580 O O . ASP A 1 191 ? 4.100 1.953 10.489 1.00 90.31 191 ASP A O 1
ATOM 1584 N N . LYS A 1 192 ? 5.366 3.712 11.105 1.00 93.06 192 LYS A N 1
ATOM 1585 C CA . LYS A 1 192 ? 5.090 3.611 12.537 1.00 93.06 192 LYS A CA 1
ATOM 1586 C C . LYS A 1 192 ? 3.624 3.877 12.874 1.00 93.06 192 LYS A C 1
ATOM 1588 O O . LYS A 1 192 ? 3.097 3.279 13.805 1.00 93.06 192 LYS A O 1
ATOM 1593 N N . LEU A 1 193 ? 2.944 4.732 12.107 1.00 95.38 193 LEU A N 1
ATOM 1594 C CA . LEU A 1 193 ? 1.516 4.973 12.295 1.00 95.38 193 LEU A CA 1
ATOM 1595 C C . LEU A 1 193 ? 0.712 3.723 11.918 1.00 95.38 193 LEU A C 1
ATOM 1597 O O . LEU A 1 193 ? -0.187 3.330 12.659 1.00 95.38 193 LEU A O 1
ATOM 1601 N N . ILE A 1 194 ? 1.062 3.072 10.804 1.00 94.81 194 ILE A N 1
ATOM 1602 C CA . ILE A 1 194 ? 0.426 1.812 10.394 1.00 94.81 194 ILE A CA 1
ATOM 1603 C C . ILE A 1 194 ? 0.651 0.715 11.440 1.00 94.81 194 ILE A C 1
ATOM 1605 O O . ILE A 1 194 ? -0.296 0.010 11.787 1.00 94.81 194 ILE A O 1
ATOM 1609 N N . GLU A 1 195 ? 1.860 0.605 11.991 1.00 94.25 195 GLU A N 1
ATOM 1610 C CA . GLU A 1 195 ? 2.163 -0.328 13.084 1.00 94.25 195 GLU A CA 1
ATOM 1611 C C . GLU A 1 195 ? 1.275 -0.070 14.316 1.00 94.25 195 GLU A C 1
ATOM 1613 O O . GLU A 1 195 ? 0.682 -0.997 14.870 1.00 94.25 195 GLU A O 1
ATOM 1618 N N . MET A 1 196 ? 1.113 1.193 14.726 1.00 96.00 196 MET A N 1
ATOM 1619 C CA . MET A 1 196 ? 0.258 1.527 15.871 1.00 96.00 196 MET A CA 1
ATOM 1620 C C . MET A 1 196 ? -1.222 1.238 15.599 1.00 96.00 196 MET A C 1
ATOM 1622 O O . MET A 1 196 ? -1.918 0.740 16.484 1.00 96.00 196 MET A O 1
ATOM 1626 N N . LEU A 1 197 ? -1.707 1.478 14.377 1.00 96.88 197 LEU A N 1
ATOM 1627 C CA . LEU A 1 197 ? -3.069 1.111 13.978 1.00 96.88 197 LEU A CA 1
ATOM 1628 C C . LEU A 1 197 ? -3.283 -0.410 13.973 1.00 96.88 197 LEU A C 1
ATOM 1630 O O . LEU A 1 197 ? -4.355 -0.877 14.364 1.00 96.88 197 LEU A O 1
ATOM 1634 N N . GLN A 1 198 ? -2.278 -1.193 13.565 1.00 95.00 198 GLN A N 1
ATOM 1635 C CA . GLN A 1 198 ? -2.312 -2.659 13.640 1.00 95.00 198 GLN A CA 1
ATOM 1636 C C . GLN A 1 198 ? -2.415 -3.139 15.089 1.00 95.00 198 GLN A C 1
ATOM 1638 O O . GLN A 1 198 ? -3.279 -3.963 15.391 1.00 95.00 198 GLN A O 1
ATOM 1643 N N . ASN A 1 199 ? -1.589 -2.595 15.987 1.00 94.75 199 ASN A N 1
ATOM 1644 C CA . ASN A 1 199 ? -1.619 -2.933 17.413 1.00 94.75 199 ASN A CA 1
ATOM 1645 C C . ASN A 1 199 ? -2.966 -2.567 18.051 1.00 94.75 199 ASN A C 1
ATOM 1647 O O . ASN A 1 199 ? -3.574 -3.394 18.730 1.00 94.75 199 ASN A O 1
ATOM 1651 N N . PHE A 1 200 ? -3.479 -1.371 17.751 1.00 96.94 200 PHE A N 1
ATOM 1652 C CA . PHE A 1 200 ? -4.797 -0.927 18.197 1.00 96.94 200 PHE A CA 1
ATOM 1653 C C . PHE A 1 200 ? -5.912 -1.864 17.723 1.00 96.94 200 PHE A C 1
ATOM 1655 O O . PHE A 1 200 ? -6.697 -2.353 18.535 1.00 96.94 200 PHE A O 1
ATOM 1662 N N . SER A 1 201 ? -5.950 -2.169 16.421 1.00 95.56 201 SER A N 1
ATOM 1663 C CA . SER A 1 201 ? -6.931 -3.096 15.837 1.00 95.56 201 SER A CA 1
ATOM 1664 C C . SER A 1 201 ? -6.843 -4.476 16.496 1.00 95.56 201 SER A C 1
ATOM 1666 O O . SER A 1 201 ? -7.855 -5.110 16.790 1.00 95.56 201 SER A O 1
ATOM 1668 N N . GLN A 1 202 ? -5.624 -4.953 16.751 1.00 94.38 202 GLN A N 1
ATOM 1669 C CA . GLN A 1 202 ? -5.394 -6.257 17.353 1.00 94.38 202 GLN A CA 1
ATOM 1670 C C . GLN A 1 202 ? -5.887 -6.323 18.802 1.00 94.38 202 GLN A C 1
ATOM 1672 O O . GLN A 1 202 ? -6.540 -7.302 19.163 1.00 94.38 202 GLN A O 1
ATOM 1677 N N . ASP A 1 203 ? -5.595 -5.318 19.629 1.00 95.31 203 ASP A N 1
ATOM 1678 C CA . ASP A 1 203 ? -6.089 -5.271 21.008 1.00 95.31 203 ASP A CA 1
ATOM 1679 C C . ASP A 1 203 ? -7.613 -5.133 21.060 1.00 95.31 203 ASP A C 1
ATOM 1681 O O . ASP A 1 203 ? -8.256 -5.787 21.885 1.00 95.31 203 ASP A O 1
ATOM 1685 N N . LEU A 1 204 ? -8.194 -4.349 20.146 1.00 94.19 204 LEU A N 1
ATOM 1686 C CA . LEU A 1 204 ? -9.638 -4.176 20.013 1.00 94.19 204 LEU A CA 1
ATOM 1687 C C . LEU A 1 204 ? -10.340 -5.512 19.743 1.00 94.19 204 LEU A C 1
ATOM 1689 O O . LEU A 1 204 ? -11.189 -5.937 20.523 1.00 94.19 204 LEU A O 1
ATOM 1693 N N . HIS A 1 205 ? -9.936 -6.215 18.682 1.00 90.00 205 HIS A N 1
ATOM 1694 C CA . HIS A 1 205 ? -10.579 -7.466 18.257 1.00 90.00 205 HIS A CA 1
ATOM 1695 C C . HIS A 1 205 ? -10.247 -8.669 19.145 1.00 90.00 205 HIS A C 1
ATOM 1697 O O . HIS A 1 205 ? -10.978 -9.657 19.150 1.00 90.00 205 HIS A O 1
ATOM 1703 N N . LYS A 1 206 ? -9.174 -8.596 19.942 1.00 90.88 206 LYS A N 1
ATOM 1704 C CA . LYS A 1 206 ? -8.885 -9.573 21.006 1.00 90.88 206 LYS A CA 1
ATOM 1705 C C . LYS A 1 206 ? -9.625 -9.283 22.313 1.00 90.88 206 LYS A C 1
ATOM 1707 O O . LYS A 1 206 ? -9.425 -10.017 23.279 1.00 90.88 206 LYS A O 1
ATOM 1712 N N . ASN A 1 207 ? -10.443 -8.229 22.370 1.00 86.69 207 ASN A N 1
ATOM 1713 C CA . ASN A 1 207 ? -11.098 -7.752 23.592 1.00 86.69 207 ASN A CA 1
ATOM 1714 C C . ASN A 1 207 ? -10.104 -7.439 24.728 1.00 86.69 207 ASN A C 1
ATOM 1716 O O . ASN A 1 207 ? -10.423 -7.567 25.910 1.00 86.69 207 ASN A O 1
ATOM 1720 N N . ASN A 1 208 ? -8.883 -7.021 24.386 1.00 91.00 208 ASN A N 1
ATOM 1721 C CA . ASN A 1 208 ? -7.836 -6.683 25.343 1.00 91.00 208 ASN A CA 1
ATOM 1722 C C . ASN A 1 208 ? -7.932 -5.208 25.756 1.00 91.00 208 ASN A C 1
ATOM 1724 O O . ASN A 1 208 ? -7.057 -4.395 25.457 1.00 91.00 208 ASN A O 1
ATOM 1728 N N . PHE A 1 209 ? -9.020 -4.847 26.440 1.00 90.81 209 PHE A N 1
ATOM 1729 C CA . PHE A 1 209 ? -9.317 -3.453 26.789 1.00 90.81 209 PHE A CA 1
ATOM 1730 C C . PHE A 1 209 ? -8.246 -2.793 27.659 1.00 90.81 209 PHE A C 1
ATOM 1732 O O . PHE A 1 209 ? -8.001 -1.595 27.523 1.00 90.81 209 PHE A O 1
ATOM 1739 N N . ASN A 1 210 ? -7.562 -3.567 28.503 1.00 90.94 210 ASN A N 1
ATOM 1740 C CA . ASN A 1 210 ? -6.464 -3.049 29.311 1.00 90.94 210 ASN A CA 1
ATOM 1741 C C . ASN A 1 210 ? -5.355 -2.481 28.421 1.00 90.94 210 ASN A C 1
ATOM 1743 O O . ASN A 1 210 ? -5.004 -1.311 28.573 1.00 90.94 210 ASN A O 1
ATOM 1747 N N . ASN A 1 211 ? -4.842 -3.256 27.461 1.00 95.19 211 ASN A N 1
ATOM 1748 C CA . ASN A 1 211 ? -3.800 -2.770 26.551 1.00 95.19 211 ASN A CA 1
ATOM 1749 C C . ASN A 1 211 ? -4.341 -1.741 25.555 1.00 95.19 211 ASN A C 1
ATOM 1751 O O . ASN A 1 211 ? -3.668 -0.738 25.314 1.00 95.19 211 ASN A O 1
ATOM 1755 N N . LEU A 1 212 ? -5.568 -1.940 25.055 1.00 96.38 212 LEU A N 1
ATOM 1756 C CA . LEU A 1 212 ? -6.234 -1.015 24.138 1.00 96.38 212 LEU A CA 1
ATOM 1757 C C . LEU A 1 212 ? -6.217 0.412 24.695 1.00 96.38 212 LEU A C 1
ATOM 1759 O O . LEU A 1 212 ? -5.733 1.325 24.034 1.00 96.38 212 LEU A O 1
ATOM 1763 N N . PHE A 1 213 ? -6.703 0.594 25.927 1.00 95.81 213 PHE A N 1
ATOM 1764 C CA . PHE A 1 213 ? -6.853 1.914 26.539 1.00 95.81 213 PHE A CA 1
ATOM 1765 C C . PHE A 1 213 ? -5.580 2.444 27.208 1.00 95.81 213 PHE A C 1
ATOM 1767 O O . PHE A 1 213 ? -5.413 3.662 27.290 1.00 95.81 213 PHE A O 1
ATOM 1774 N N . SER A 1 214 ? -4.703 1.578 27.727 1.00 93.44 214 SER A N 1
ATOM 1775 C CA . SER A 1 214 ? -3.487 2.024 28.430 1.00 93.44 214 SER A CA 1
ATOM 1776 C C . SER A 1 214 ? -2.298 2.270 27.507 1.00 93.44 214 SER A C 1
ATOM 1778 O O . SER A 1 214 ? -1.476 3.130 27.807 1.00 93.44 214 SER A O 1
ATOM 1780 N N . THR A 1 215 ? -2.197 1.519 26.408 1.00 95.94 215 THR A N 1
ATOM 1781 C CA . THR A 1 215 ? -0.997 1.480 25.564 1.00 95.94 215 THR A CA 1
ATOM 1782 C C . THR A 1 215 ? -1.335 1.840 24.123 1.00 95.94 215 THR A C 1
ATOM 1784 O O . THR A 1 215 ? -0.903 2.883 23.635 1.00 95.94 215 THR A O 1
ATOM 1787 N N . SER A 1 216 ? -2.153 1.026 23.454 1.00 97.00 216 SER A N 1
ATOM 1788 C CA . SER A 1 216 ? -2.367 1.129 22.008 1.00 97.00 216 SER A CA 1
ATOM 1789 C C . SER A 1 216 ? -3.042 2.440 21.593 1.00 97.00 216 SER A C 1
ATOM 1791 O O . SER A 1 216 ? -2.617 3.058 20.618 1.00 97.00 216 SER A O 1
ATOM 1793 N N . LEU A 1 217 ? -4.028 2.925 22.358 1.00 97.50 217 LEU A N 1
ATOM 1794 C CA . LEU A 1 217 ? -4.674 4.222 22.125 1.00 97.50 217 LEU A CA 1
ATOM 1795 C C . LEU A 1 217 ? -3.692 5.398 22.266 1.00 97.50 217 LEU A C 1
ATOM 1797 O O . LEU A 1 217 ? -3.646 6.269 21.398 1.00 97.50 217 LEU A O 1
ATOM 1801 N N . GLU A 1 218 ? -2.873 5.417 23.320 1.00 96.44 218 GLU A N 1
ATOM 1802 C CA . GLU A 1 218 ? -1.931 6.520 23.568 1.00 96.44 218 GLU A CA 1
ATOM 1803 C C . GLU A 1 218 ? -0.790 6.542 22.547 1.00 96.44 218 GLU A C 1
ATOM 1805 O O . GLU A 1 218 ? -0.405 7.605 22.045 1.00 96.44 218 GLU A O 1
ATOM 1810 N N . SER A 1 219 ? -0.266 5.364 22.192 1.00 96.88 219 SER A N 1
ATOM 1811 C CA . SER A 1 219 ? 0.747 5.244 21.143 1.00 96.88 219 SER A CA 1
ATOM 1812 C C . SER A 1 219 ? 0.201 5.693 19.787 1.00 96.88 219 SER A C 1
ATOM 1814 O O . SER A 1 219 ? 0.867 6.459 19.089 1.00 96.88 219 SER A O 1
ATOM 1816 N N . LEU A 1 220 ? -1.032 5.305 19.444 1.00 97.75 220 LEU A N 1
ATOM 1817 C CA . LEU A 1 220 ? -1.685 5.735 18.209 1.00 97.75 220 LEU A CA 1
ATOM 1818 C C . LEU A 1 220 ? -1.870 7.258 18.159 1.00 97.75 220 LEU A C 1
ATOM 1820 O O . LEU A 1 220 ? -1.462 7.892 17.186 1.00 97.75 220 LEU A O 1
ATOM 1824 N N . LYS A 1 221 ? -2.410 7.870 19.220 1.00 96.81 221 LYS A N 1
ATOM 1825 C CA . LYS A 1 221 ? -2.575 9.333 19.310 1.00 96.81 221 LYS A CA 1
ATOM 1826 C C . LYS A 1 221 ? -1.251 10.073 19.134 1.00 96.81 221 LYS A C 1
ATOM 1828 O O . LYS A 1 221 ? -1.196 11.080 18.428 1.00 96.81 221 LYS A O 1
ATOM 1833 N N . THR A 1 222 ? -0.185 9.561 19.744 1.00 96.38 222 THR A N 1
ATOM 1834 C CA . THR A 1 222 ? 1.157 10.146 19.643 1.00 96.38 222 THR A CA 1
ATOM 1835 C C . THR A 1 222 ? 1.679 10.125 18.206 1.00 96.38 222 THR A C 1
ATOM 1837 O O . THR A 1 222 ? 2.218 11.125 17.734 1.00 96.38 222 THR A O 1
ATOM 1840 N N . GLU A 1 223 ? 1.522 9.013 17.484 1.00 96.44 223 GLU A N 1
ATOM 1841 C CA . GLU A 1 223 ? 1.979 8.917 16.091 1.00 96.44 223 GLU A CA 1
ATOM 1842 C C . GLU A 1 223 ? 1.093 9.725 15.124 1.00 96.44 223 GLU A C 1
ATOM 1844 O O . GLU A 1 223 ? 1.618 10.358 14.208 1.00 96.44 223 GLU A O 1
ATOM 1849 N N . LEU A 1 224 ? -0.219 9.831 15.371 1.00 96.06 224 LEU A N 1
ATOM 1850 C CA . LEU A 1 224 ? -1.133 10.674 14.578 1.00 96.06 224 LEU A CA 1
ATOM 1851 C C . LEU A 1 224 ? -0.774 12.169 14.600 1.00 96.06 224 LEU A C 1
ATOM 1853 O O . LEU A 1 224 ? -1.129 12.905 13.680 1.00 96.06 224 LEU A O 1
ATOM 1857 N N . GLN A 1 225 ? -0.100 12.649 15.648 1.00 93.88 225 GLN A N 1
ATOM 1858 C CA . GLN A 1 225 ? 0.375 14.037 15.729 1.00 93.88 225 GLN A CA 1
ATOM 1859 C C . GLN A 1 225 ? 1.653 14.281 14.918 1.00 93.88 225 GLN A C 1
ATOM 1861 O O . GLN A 1 225 ? 1.958 15.424 14.576 1.00 93.88 225 GLN A O 1
ATOM 1866 N N . LYS A 1 226 ? 2.415 13.222 14.633 1.00 94.56 226 LYS A N 1
ATOM 1867 C CA . LYS A 1 226 ? 3.685 13.308 13.903 1.00 94.56 226 LYS A CA 1
ATOM 1868 C C . LYS A 1 226 ? 3.484 13.296 12.395 1.00 94.56 226 LYS A C 1
ATOM 1870 O O . LYS A 1 226 ? 4.349 13.798 11.678 1.00 94.56 226 LYS A O 1
ATOM 1875 N N . ASP A 1 227 ? 2.370 12.744 11.919 1.00 89.88 227 ASP A N 1
ATOM 1876 C CA . ASP A 1 227 ? 2.057 12.715 10.496 1.00 89.88 227 ASP A CA 1
ATOM 1877 C C . ASP A 1 227 ? 1.735 14.119 9.966 1.00 89.88 227 ASP A C 1
ATOM 1879 O O . ASP A 1 227 ? 0.849 14.810 10.470 1.00 89.88 227 ASP A O 1
ATOM 1883 N N . LYS A 1 228 ? 2.483 14.543 8.944 1.00 89.12 228 LYS A N 1
ATOM 1884 C CA . LYS A 1 228 ? 2.347 15.847 8.273 1.00 89.12 228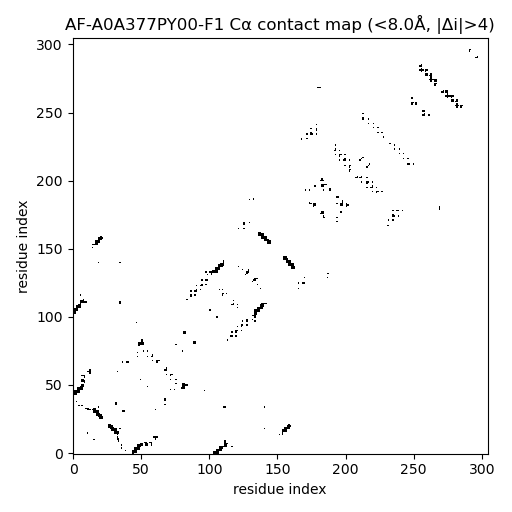 LYS A CA 1
ATOM 1885 C C . LYS A 1 228 ? 2.056 15.696 6.780 1.00 89.12 228 LYS A C 1
ATOM 1887 O O . LYS A 1 228 ? 2.253 16.631 6.004 1.00 89.12 228 LYS A O 1
ATOM 1892 N N . THR A 1 229 ? 1.626 14.510 6.358 1.00 90.69 229 THR A N 1
ATOM 1893 C CA . THR A 1 229 ? 1.357 14.213 4.954 1.00 90.69 229 THR A CA 1
ATOM 1894 C C . THR A 1 229 ? 0.081 14.929 4.526 1.00 90.69 229 THR A C 1
ATOM 1896 O O . THR A 1 229 ? -1.020 14.452 4.787 1.00 90.69 229 THR A O 1
ATOM 1899 N N . LYS A 1 230 ? 0.214 16.071 3.839 1.00 91.94 230 LYS A N 1
ATOM 1900 C CA . LYS A 1 230 ? -0.929 16.906 3.418 1.00 91.94 230 LYS A CA 1
ATOM 1901 C C . LYS A 1 230 ? -1.987 16.125 2.628 1.00 91.94 230 LYS A C 1
ATOM 1903 O O . LYS A 1 230 ? -3.176 16.336 2.816 1.00 91.94 230 LYS A O 1
ATOM 1908 N N . ALA A 1 231 ? -1.560 15.185 1.784 1.00 91.75 231 ALA A N 1
ATOM 1909 C CA . ALA A 1 231 ? -2.463 14.345 0.995 1.00 91.75 231 ALA A CA 1
ATOM 1910 C C . ALA A 1 231 ? -3.366 13.417 1.838 1.00 91.75 231 ALA A C 1
ATOM 1912 O O . ALA A 1 231 ? -4.316 12.859 1.301 1.00 91.75 231 ALA A O 1
ATOM 1913 N N . LEU A 1 232 ? -3.069 13.227 3.129 1.00 95.81 232 LEU A N 1
ATOM 1914 C CA . LEU A 1 232 ? -3.788 12.323 4.033 1.00 95.81 232 LEU A CA 1
ATOM 1915 C C . LEU A 1 232 ? -4.505 13.063 5.172 1.00 95.81 232 LEU A C 1
ATOM 1917 O O . LEU A 1 232 ? -5.049 12.416 6.063 1.00 95.81 232 LEU A O 1
ATOM 1921 N N . GLU A 1 233 ? -4.504 14.398 5.168 1.00 96.00 233 GLU A N 1
ATOM 1922 C CA . GLU A 1 233 ? -4.957 15.228 6.291 1.00 96.00 233 GLU A CA 1
ATOM 1923 C C . GLU A 1 233 ? -6.380 14.886 6.758 1.00 96.00 233 GLU A C 1
ATOM 1925 O O . GLU A 1 233 ? -6.597 14.650 7.945 1.00 96.00 233 GLU A O 1
ATOM 1930 N N . GLU A 1 234 ? -7.330 14.764 5.829 1.00 97.00 234 GLU A N 1
ATOM 1931 C CA . GLU A 1 234 ? -8.725 14.430 6.144 1.00 97.00 234 GLU A CA 1
ATOM 1932 C C . GLU A 1 234 ? -8.877 13.033 6.763 1.00 97.00 234 GLU A C 1
ATOM 1934 O O . GLU A 1 234 ? -9.646 12.852 7.707 1.00 97.00 234 GLU A O 1
ATOM 1939 N N . LEU A 1 235 ? -8.124 12.041 6.273 1.00 98.06 235 LEU A N 1
ATOM 1940 C CA . LEU A 1 235 ? -8.140 10.683 6.829 1.00 98.06 235 LEU A CA 1
ATOM 1941 C C . LEU A 1 235 ? -7.535 10.666 8.236 1.00 98.06 235 LEU A C 1
ATOM 1943 O O . LEU A 1 235 ? -8.062 10.020 9.138 1.00 98.06 235 LEU A O 1
ATOM 1947 N N . ILE A 1 236 ? -6.447 11.410 8.446 1.00 97.69 236 ILE A N 1
ATOM 1948 C CA . ILE A 1 236 ? -5.814 11.551 9.760 1.00 97.69 236 ILE A CA 1
ATOM 1949 C C . ILE A 1 236 ? -6.761 12.234 10.754 1.00 97.69 236 ILE A C 1
ATOM 1951 O O . ILE A 1 236 ? -6.821 11.812 11.908 1.00 97.69 236 ILE A O 1
ATOM 1955 N N . LEU A 1 237 ? -7.516 13.254 10.332 1.00 97.25 237 LEU A N 1
ATOM 1956 C CA . LEU A 1 237 ? -8.531 13.901 11.169 1.00 97.25 237 LEU A CA 1
ATOM 1957 C C . LEU A 1 237 ? -9.649 12.929 11.564 1.00 97.25 237 LEU A C 1
ATOM 1959 O O . LEU A 1 237 ? -9.938 12.802 12.748 1.00 97.25 237 LEU A O 1
ATOM 1963 N N . GLN A 1 238 ? -10.186 12.155 10.619 1.00 98.06 238 GLN A N 1
ATOM 1964 C CA . GLN A 1 238 ? -11.206 11.144 10.925 1.00 98.06 238 GLN A CA 1
ATOM 1965 C C . GLN A 1 238 ? -10.708 10.083 11.916 1.00 98.06 238 GLN A C 1
ATOM 1967 O O . GLN A 1 238 ? -11.442 9.656 12.805 1.00 98.06 238 GLN A O 1
ATOM 1972 N N . ILE A 1 239 ? -9.446 9.659 11.806 1.00 98.12 239 ILE A N 1
ATOM 1973 C CA . ILE A 1 239 ? -8.865 8.719 12.773 1.00 98.12 239 ILE A CA 1
ATOM 1974 C C . ILE A 1 239 ? -8.690 9.384 14.141 1.00 98.12 239 ILE A C 1
ATOM 1976 O O . ILE A 1 239 ? -8.908 8.727 15.157 1.00 98.12 239 ILE A O 1
ATOM 1980 N N . LYS A 1 240 ? -8.344 10.676 14.197 1.00 97.62 240 LYS A N 1
ATOM 1981 C CA . LYS A 1 240 ? -8.305 11.419 15.465 1.00 97.62 240 LYS A CA 1
ATOM 1982 C C . LYS A 1 240 ? -9.679 11.455 16.13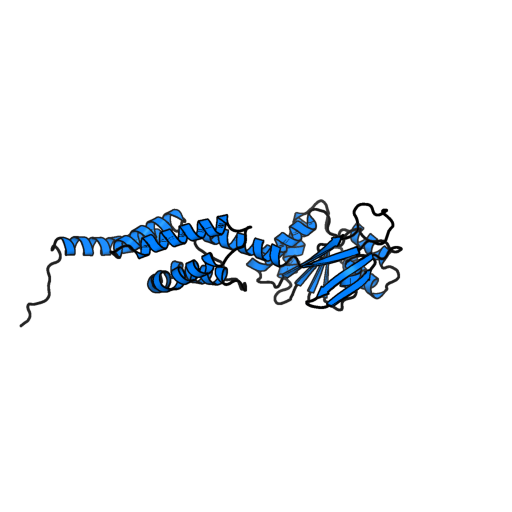1 1.00 97.62 240 LYS A C 1
ATOM 1984 O O . LYS A 1 240 ? -9.750 11.202 17.332 1.00 97.62 240 LYS A O 1
ATOM 1989 N N . ASP A 1 241 ? -10.747 11.667 15.368 1.00 97.31 241 ASP A N 1
ATOM 1990 C CA . ASP A 1 241 ? -12.116 11.618 15.891 1.00 97.31 241 ASP A CA 1
ATOM 1991 C C . ASP A 1 241 ? -12.441 10.234 16.464 1.00 97.31 241 ASP A C 1
ATOM 1993 O O . ASP A 1 241 ? -12.857 10.135 17.617 1.00 97.31 241 ASP A O 1
ATOM 1997 N N . ILE A 1 242 ? -12.095 9.158 15.746 1.00 97.56 242 ILE A N 1
ATOM 1998 C CA . ILE A 1 242 ? -12.214 7.786 16.269 1.00 97.56 242 ILE A CA 1
ATOM 1999 C C . ILE A 1 242 ? -11.431 7.637 17.581 1.00 97.56 242 ILE A C 1
ATOM 2001 O O . ILE A 1 242 ? -11.957 7.111 18.558 1.00 97.56 242 ILE A O 1
ATOM 2005 N N . THR A 1 243 ? -10.181 8.105 17.660 1.00 97.62 243 THR A N 1
ATOM 2006 C CA . THR A 1 243 ? -9.413 8.005 18.914 1.00 97.62 243 THR A CA 1
ATOM 2007 C C . THR A 1 243 ? -10.039 8.804 20.060 1.00 97.62 243 THR A C 1
ATOM 2009 O O . THR A 1 243 ? -9.965 8.361 21.205 1.00 97.62 243 THR A O 1
ATOM 2012 N N . ASN A 1 244 ? -10.701 9.929 19.775 1.00 96.88 244 ASN A N 1
ATOM 2013 C CA . ASN A 1 244 ? -11.428 10.715 20.775 1.00 96.88 244 ASN A CA 1
ATOM 2014 C C . ASN A 1 244 ? -12.688 9.991 21.274 1.00 96.88 244 ASN A C 1
ATOM 2016 O O . ASN A 1 244 ? -13.001 10.067 22.466 1.00 96.88 244 ASN A O 1
ATOM 2020 N N . ASP A 1 245 ? -13.373 9.238 20.411 1.00 96.44 245 ASP A N 1
ATOM 2021 C CA . ASP A 1 245 ? -14.475 8.367 20.832 1.00 96.44 245 ASP A CA 1
ATOM 2022 C C . ASP A 1 245 ? -13.966 7.323 21.834 1.00 96.44 245 ASP A C 1
ATOM 2024 O O . ASP A 1 245 ? -14.526 7.164 22.920 1.00 96.44 245 ASP A O 1
ATOM 2028 N N . PHE A 1 246 ? -12.838 6.669 21.539 1.00 97.56 246 PHE A N 1
ATOM 2029 C CA . PHE A 1 246 ? -12.224 5.703 22.457 1.00 97.56 246 PHE A CA 1
ATOM 2030 C C . PHE A 1 246 ? -11.741 6.334 23.773 1.00 97.56 246 PHE A C 1
ATOM 2032 O O . PHE A 1 246 ? -11.847 5.693 24.819 1.00 97.56 246 PHE A O 1
ATOM 2039 N N . GLU A 1 247 ? -11.268 7.581 23.769 1.00 96.75 247 GLU A N 1
ATOM 2040 C CA . GLU A 1 247 ? -10.977 8.324 25.007 1.00 96.75 247 GLU A CA 1
ATOM 2041 C C . GLU A 1 247 ? -12.238 8.590 25.828 1.00 96.75 247 GLU A C 1
ATOM 2043 O O . GLU A 1 247 ? -12.261 8.406 27.048 1.00 96.75 247 GLU A O 1
ATOM 2048 N N . THR A 1 248 ? -13.324 8.965 25.157 1.00 96.75 248 THR A N 1
ATOM 2049 C CA . THR A 1 248 ? -14.619 9.172 25.805 1.00 96.75 248 THR A CA 1
ATOM 2050 C C . THR A 1 248 ? -15.095 7.880 26.469 1.00 96.75 248 THR A C 1
ATOM 2052 O O . THR A 1 248 ? -15.513 7.911 27.630 1.00 96.75 248 THR A O 1
ATOM 2055 N N . ILE A 1 249 ? -14.947 6.734 25.797 1.00 96.88 249 ILE A N 1
ATOM 2056 C CA . ILE A 1 249 ? -15.225 5.406 26.365 1.00 96.88 249 ILE A CA 1
ATOM 2057 C C . ILE A 1 249 ? -14.311 5.126 27.564 1.00 96.88 249 ILE A C 1
ATOM 2059 O O . ILE A 1 249 ? -14.796 4.770 28.638 1.00 96.88 249 ILE A O 1
ATOM 2063 N N . LYS A 1 250 ? -12.996 5.327 27.425 1.00 95.88 250 LYS A N 1
ATOM 2064 C CA . LYS A 1 250 ? -12.008 5.123 28.498 1.00 95.88 250 LYS A CA 1
ATOM 2065 C C . LYS A 1 250 ? -12.352 5.918 29.759 1.00 95.88 250 LYS A C 1
ATOM 2067 O O . LYS A 1 250 ? -12.204 5.392 30.863 1.00 95.88 250 LYS A O 1
ATOM 2072 N N . SER A 1 251 ? -12.836 7.150 29.593 1.00 95.75 251 SER A N 1
ATOM 2073 C CA . SER A 1 251 ? -13.176 8.069 30.685 1.00 95.75 251 SER A CA 1
ATOM 2074 C C . SER A 1 251 ? -14.414 7.668 31.496 1.00 95.75 251 SER A C 1
ATOM 2076 O O . SER A 1 251 ? -14.625 8.199 32.590 1.00 95.75 251 SER A O 1
ATOM 2078 N N . LYS A 1 252 ? -15.238 6.733 30.996 1.00 95.88 252 LYS A N 1
ATOM 2079 C CA . LYS A 1 252 ? -16.449 6.308 31.703 1.00 95.88 252 LYS A CA 1
ATOM 2080 C C . LYS A 1 252 ? -16.092 5.698 33.052 1.00 95.88 252 LYS A C 1
ATOM 2082 O O . LYS A 1 252 ? -15.192 4.862 33.176 1.00 95.88 252 LYS A O 1
ATOM 2087 N N . LYS A 1 253 ? -16.832 6.114 34.078 1.00 93.25 253 LYS A N 1
ATOM 2088 C CA . LYS A 1 253 ? -16.560 5.730 35.463 1.00 93.25 253 LYS A CA 1
ATOM 2089 C C . LYS A 1 253 ? -16.873 4.261 35.702 1.00 93.25 253 LYS A C 1
ATOM 2091 O O . LYS A 1 253 ? -16.166 3.602 36.464 1.00 93.25 253 LYS A O 1
ATOM 2096 N N . TYR A 1 254 ? -17.952 3.765 35.104 1.00 93.62 254 TYR A N 1
ATOM 2097 C CA . TYR A 1 254 ? -18.423 2.414 35.351 1.00 93.62 254 TYR A CA 1
ATOM 2098 C C . TYR A 1 254 ? -18.136 1.496 34.168 1.00 93.62 254 TYR A C 1
ATOM 2100 O O . TYR A 1 254 ? -18.359 1.842 33.013 1.00 93.62 254 TYR A O 1
ATOM 2108 N N . GLU A 1 255 ? -17.707 0.270 34.464 1.00 91.38 255 GLU A N 1
ATOM 2109 C CA . GLU A 1 255 ? -17.383 -0.720 33.431 1.00 91.38 255 GLU A CA 1
ATOM 2110 C C . GLU A 1 255 ? -18.570 -1.023 32.506 1.00 91.38 255 GLU A C 1
ATOM 2112 O O . GLU A 1 255 ? -18.377 -1.167 31.305 1.00 91.38 255 GLU A O 1
ATOM 2117 N N . TYR A 1 256 ? -19.804 -1.068 33.024 1.00 94.94 256 TYR A N 1
ATOM 2118 C CA . TYR A 1 256 ? -20.979 -1.307 32.177 1.00 94.94 256 TYR A CA 1
ATOM 2119 C C . TYR A 1 256 ? -21.191 -0.191 31.139 1.00 94.94 256 TYR A C 1
ATOM 2121 O O . TYR A 1 256 ? -21.650 -0.479 30.041 1.00 94.94 256 TYR A O 1
ATOM 2129 N N . GLU A 1 257 ? -20.830 1.060 31.449 1.00 95.81 257 GLU A N 1
ATOM 2130 C CA . GLU A 1 257 ? -20.910 2.170 30.491 1.00 95.81 257 GLU A CA 1
ATOM 2131 C C . GLU A 1 257 ? -19.891 1.970 29.369 1.00 95.81 257 GLU A C 1
ATOM 2133 O O . GLU A 1 257 ? -20.220 2.164 28.205 1.00 95.81 257 GLU A O 1
ATOM 2138 N N . LYS A 1 258 ? -18.678 1.507 29.699 1.00 95.25 258 LYS A N 1
ATOM 2139 C CA . LYS A 1 258 ? -17.650 1.194 28.696 1.00 95.25 258 LYS A CA 1
ATOM 2140 C C . LYS A 1 258 ? -18.127 0.111 27.736 1.00 95.25 258 LYS A C 1
ATOM 2142 O O . LYS A 1 258 ? -18.061 0.301 26.528 1.00 95.25 258 LYS A O 1
ATOM 2147 N N . PHE A 1 259 ? -18.641 -1.003 28.262 1.00 95.31 259 PHE A N 1
ATOM 2148 C CA . PHE A 1 259 ? -19.172 -2.087 27.430 1.00 95.31 259 PHE A CA 1
ATOM 2149 C C . PHE A 1 259 ? -20.375 -1.636 26.588 1.00 95.31 259 PHE A C 1
ATOM 2151 O O . PHE A 1 259 ? -20.483 -2.029 25.429 1.00 95.31 259 PHE A O 1
ATOM 2158 N N . TYR A 1 260 ? -21.245 -0.776 27.123 1.00 96.94 260 TYR A N 1
ATOM 2159 C CA . TYR A 1 260 ? -22.381 -0.228 26.382 1.00 96.94 260 TYR A CA 1
ATOM 2160 C C . TYR A 1 260 ? -21.943 0.646 25.199 1.00 96.94 260 TYR A C 1
ATOM 2162 O O . TYR A 1 260 ? -22.418 0.465 24.076 1.00 96.94 260 TYR A O 1
ATOM 2170 N N . GLU A 1 261 ? -21.010 1.568 25.430 1.00 97.06 261 GLU A N 1
ATOM 2171 C CA . GLU A 1 261 ? -20.497 2.451 24.378 1.00 97.06 261 GLU A CA 1
ATOM 2172 C C . GLU A 1 261 ? -19.707 1.654 23.332 1.00 97.06 261 GLU A C 1
ATOM 2174 O O . GLU A 1 261 ? -19.886 1.855 22.133 1.00 97.06 261 GLU A O 1
ATOM 2179 N N . MET A 1 262 ? -18.915 0.664 23.761 1.00 96.06 262 MET A N 1
ATOM 2180 C CA . MET A 1 262 ? -18.240 -0.264 22.849 1.00 96.06 262 MET A CA 1
ATOM 2181 C C . MET A 1 262 ? -19.240 -1.060 22.002 1.00 96.06 262 MET A C 1
ATOM 2183 O O . MET A 1 262 ? -19.021 -1.227 20.804 1.00 96.06 262 MET A O 1
ATOM 2187 N N . ALA A 1 263 ? -20.347 -1.538 22.582 1.00 96.25 263 ALA A N 1
ATOM 2188 C CA . ALA A 1 263 ? -21.396 -2.234 21.836 1.00 96.25 263 ALA A CA 1
ATOM 2189 C C . ALA A 1 263 ? -22.018 -1.329 20.764 1.00 96.25 263 ALA A C 1
ATOM 2191 O O . ALA A 1 263 ? -22.193 -1.752 19.622 1.00 96.25 263 ALA A O 1
ATOM 2192 N N . THR A 1 264 ? -22.298 -0.075 21.124 1.00 96.75 264 THR A N 1
ATOM 2193 C CA . THR A 1 264 ? -22.872 0.933 20.224 1.00 96.75 264 THR A CA 1
ATOM 2194 C C . THR A 1 264 ? -21.913 1.264 19.079 1.00 96.75 264 THR A C 1
ATOM 2196 O O . THR A 1 264 ? -22.314 1.258 17.914 1.00 96.75 264 THR A O 1
ATOM 2199 N N . LEU A 1 265 ? -20.628 1.462 19.388 1.00 95.62 265 LEU A N 1
ATOM 2200 C CA . LEU A 1 265 ? -19.580 1.700 18.398 1.00 95.62 265 LEU A CA 1
ATOM 2201 C C . LEU A 1 265 ? -19.431 0.513 17.436 1.00 95.62 265 LEU A C 1
ATOM 2203 O O . LEU A 1 265 ? -19.407 0.698 16.220 1.00 95.62 265 LEU A O 1
ATOM 2207 N N . MET A 1 266 ? -19.372 -0.714 17.960 1.00 95.38 266 MET A N 1
ATOM 2208 C CA . MET A 1 266 ? -19.264 -1.925 17.139 1.00 95.38 266 MET A CA 1
ATOM 2209 C C . MET A 1 266 ? -20.484 -2.131 16.247 1.00 95.38 266 MET A C 1
ATOM 2211 O O . MET A 1 266 ? -20.336 -2.522 15.090 1.00 95.38 266 MET A O 1
ATOM 2215 N N . LEU A 1 267 ? -21.681 -1.822 16.751 1.00 95.38 267 LEU A N 1
ATOM 2216 C CA . LEU A 1 267 ? -22.909 -1.876 15.966 1.00 95.38 267 LEU A CA 1
ATOM 2217 C C . LEU A 1 267 ? -22.859 -0.892 14.791 1.00 95.38 267 LEU A C 1
ATOM 2219 O O . LEU A 1 267 ? -23.157 -1.283 13.665 1.00 95.38 267 LEU A O 1
ATOM 2223 N N . ALA A 1 268 ? -22.409 0.346 15.026 1.00 94.19 268 ALA A N 1
ATOM 2224 C CA . ALA A 1 268 ? -22.244 1.359 13.981 1.00 94.19 268 ALA A CA 1
ATOM 2225 C C . ALA A 1 268 ? -21.204 0.963 12.914 1.00 94.19 268 ALA A C 1
ATOM 2227 O O . ALA A 1 268 ? -21.279 1.410 11.772 1.00 94.19 268 ALA A O 1
ATOM 2228 N N . LYS A 1 269 ? -20.250 0.094 13.269 1.00 93.75 269 LYS A N 1
ATOM 2229 C CA . LYS A 1 269 ? -19.252 -0.490 12.358 1.00 93.75 269 LYS A CA 1
ATOM 2230 C C . LYS A 1 269 ? -19.690 -1.829 11.746 1.00 93.75 269 LYS A C 1
ATOM 2232 O O . LYS A 1 269 ? -18.883 -2.500 11.113 1.00 93.75 269 LYS A O 1
ATOM 2237 N N . ASN A 1 270 ? -20.958 -2.218 11.906 1.00 94.31 270 ASN A N 1
ATOM 2238 C CA . ASN A 1 270 ? -21.539 -3.478 11.423 1.00 94.31 270 ASN A CA 1
ATOM 2239 C C . ASN A 1 270 ? -20.912 -4.755 12.020 1.00 94.31 270 ASN A C 1
ATOM 2241 O O . ASN A 1 270 ? -21.066 -5.849 11.476 1.00 94.31 270 ASN A O 1
ATOM 2245 N N . TYR A 1 271 ? -20.261 -4.659 13.182 1.00 94.62 271 TYR A N 1
ATOM 2246 C CA . TYR A 1 271 ? -19.757 -5.811 13.933 1.00 94.62 271 TYR A CA 1
ATOM 2247 C C . TYR A 1 271 ? -20.836 -6.402 14.844 1.00 94.62 271 TYR A C 1
ATOM 2249 O O . TYR A 1 271 ? -20.705 -6.397 16.067 1.00 94.62 271 TYR A O 1
ATOM 2257 N N . TYR A 1 272 ? -21.911 -6.936 14.256 1.00 95.06 272 TYR A N 1
ATOM 2258 C CA . TYR A 1 272 ? -23.106 -7.369 14.997 1.00 95.06 272 TYR A CA 1
ATOM 2259 C C . TYR A 1 272 ? -22.817 -8.383 16.114 1.00 95.06 272 TYR A C 1
ATOM 2261 O O . TYR A 1 272 ? -23.342 -8.250 17.217 1.00 95.06 272 TYR A O 1
ATOM 2269 N N . LEU A 1 273 ? -21.952 -9.373 15.860 1.00 93.75 273 LEU A N 1
ATOM 2270 C CA . LEU A 1 273 ? -21.604 -10.392 16.857 1.00 93.75 273 LEU A CA 1
ATOM 2271 C C . LEU A 1 273 ? -20.811 -9.803 18.035 1.00 93.75 273 LEU A C 1
ATOM 2273 O O . LEU A 1 273 ? -21.091 -10.113 19.194 1.00 93.75 273 LEU A O 1
ATOM 2277 N N . ILE A 1 274 ? -19.839 -8.932 17.751 1.00 92.69 274 ILE A N 1
ATOM 2278 C CA . ILE A 1 274 ? -19.030 -8.266 18.783 1.00 92.69 274 ILE A CA 1
ATOM 2279 C C . ILE A 1 274 ? -19.909 -7.297 19.585 1.00 92.69 274 ILE A C 1
ATOM 2281 O O . ILE A 1 274 ? -19.870 -7.302 20.814 1.00 92.69 274 ILE A O 1
ATOM 2285 N N . ALA A 1 275 ? -20.773 -6.538 18.906 1.00 95.62 275 ALA A N 1
ATOM 2286 C CA . ALA A 1 275 ? -21.742 -5.648 19.536 1.00 95.62 275 ALA A CA 1
ATOM 2287 C C . ALA A 1 275 ? -22.681 -6.405 20.488 1.00 95.62 275 ALA A C 1
ATOM 2289 O O . ALA A 1 275 ? -22.846 -6.002 21.638 1.00 95.62 275 ALA A O 1
ATOM 2290 N N . ALA A 1 276 ? -23.237 -7.540 20.050 1.00 96.00 276 ALA A N 1
ATOM 2291 C CA . ALA A 1 276 ? -24.076 -8.393 20.889 1.00 96.00 276 ALA A CA 1
ATOM 2292 C C . ALA A 1 276 ? -23.309 -8.945 22.102 1.00 96.00 276 ALA A C 1
ATOM 2294 O O . ALA A 1 276 ? -23.850 -8.999 23.208 1.00 96.00 276 ALA A O 1
ATOM 2295 N N . THR A 1 277 ? -22.036 -9.304 21.920 1.00 94.38 277 THR A N 1
ATOM 2296 C CA . THR A 1 277 ? -21.168 -9.795 23.000 1.00 94.38 277 THR A CA 1
ATOM 2297 C C . THR A 1 277 ? -20.960 -8.712 24.059 1.00 94.38 277 THR A C 1
ATOM 2299 O O . THR A 1 277 ? -21.191 -8.950 25.243 1.00 94.38 277 THR A O 1
ATOM 2302 N N . TYR A 1 278 ? -20.618 -7.490 23.647 1.00 95.31 278 TYR A N 1
ATOM 2303 C CA . TYR A 1 278 ? -20.465 -6.364 24.568 1.00 95.31 278 TYR A CA 1
ATOM 2304 C C . TYR A 1 278 ? -21.781 -5.971 25.242 1.00 95.31 278 TYR A C 1
ATOM 2306 O O . TYR A 1 278 ? -21.793 -5.727 26.444 1.00 95.31 278 TYR A O 1
ATOM 2314 N N . ALA A 1 279 ? -22.906 -5.985 24.523 1.00 95.75 279 ALA A N 1
ATOM 2315 C CA . ALA A 1 279 ? -24.222 -5.755 25.119 1.00 95.75 279 ALA A CA 1
ATOM 2316 C C . ALA A 1 279 ? -24.567 -6.816 26.182 1.00 95.75 279 ALA A C 1
ATOM 2318 O O . ALA A 1 279 ? -25.110 -6.489 27.240 1.00 95.75 279 ALA A O 1
ATOM 2319 N N . THR A 1 280 ? -24.192 -8.074 25.936 1.00 95.31 280 THR A N 1
ATOM 2320 C CA . THR A 1 280 ? -24.380 -9.178 26.887 1.00 95.31 280 THR A CA 1
ATOM 2321 C C . THR A 1 280 ? -23.501 -9.010 28.127 1.00 95.31 280 THR A C 1
ATOM 2323 O O . THR A 1 280 ? -23.964 -9.277 29.230 1.00 95.31 280 THR A O 1
ATOM 2326 N N . GLU A 1 281 ? -22.274 -8.499 27.982 1.00 93.69 281 GLU A N 1
ATOM 2327 C CA . GLU A 1 281 ? -21.389 -8.154 29.107 1.00 93.69 281 GLU A CA 1
ATOM 2328 C C . GLU A 1 281 ? -21.877 -6.931 29.902 1.00 93.69 281 GLU A C 1
ATOM 2330 O O . GLU A 1 281 ? -21.712 -6.871 31.125 1.00 93.69 281 GLU A O 1
ATOM 2335 N N . THR A 1 282 ? -22.512 -5.962 29.238 1.00 96.00 282 THR A N 1
ATOM 2336 C CA . THR A 1 282 ? -23.076 -4.758 29.868 1.00 96.00 282 THR A CA 1
ATOM 2337 C C . THR A 1 282 ? -24.144 -5.103 30.900 1.00 96.00 282 THR A C 1
ATOM 2339 O O . THR A 1 282 ? -24.110 -4.589 32.022 1.00 96.00 282 THR A O 1
ATOM 2342 N N . LEU A 1 283 ? -25.097 -5.968 30.546 1.00 94.88 283 LEU A N 1
ATOM 2343 C CA . LEU A 1 283 ? -26.299 -6.217 31.344 1.00 94.88 283 LEU A CA 1
ATOM 2344 C C . LEU A 1 283 ? -26.023 -6.719 32.778 1.00 94.88 283 LEU A C 1
ATOM 2346 O O . LEU A 1 283 ? -26.484 -6.070 33.722 1.00 94.88 283 LEU A O 1
ATOM 2350 N N . PRO A 1 284 ? -25.262 -7.809 33.014 1.00 94.25 284 PRO A N 1
ATOM 2351 C CA . PRO A 1 284 ? -24.996 -8.285 34.370 1.00 94.25 284 PRO A CA 1
ATOM 2352 C C . PRO A 1 284 ? -24.192 -7.267 35.190 1.00 94.25 284 PRO A C 1
ATOM 2354 O O . PRO A 1 284 ? -24.406 -7.136 36.397 1.00 94.25 284 PRO A O 1
ATOM 2357 N N . ARG A 1 285 ? -23.303 -6.495 34.549 1.00 94.44 285 ARG A N 1
ATOM 2358 C CA . ARG A 1 285 ? -22.517 -5.439 35.208 1.00 94.44 285 ARG A CA 1
ATOM 2359 C C . ARG A 1 285 ? -23.402 -4.274 35.640 1.00 94.44 285 ARG A C 1
ATOM 2361 O O . ARG A 1 285 ? -23.249 -3.785 36.761 1.00 94.44 285 ARG A O 1
ATOM 2368 N N . TYR A 1 286 ? -24.340 -3.870 34.787 1.00 96.25 286 TYR A N 1
ATOM 2369 C CA . TYR A 1 286 ? -25.331 -2.851 35.109 1.00 96.25 286 TYR A CA 1
ATOM 2370 C C . TYR A 1 286 ? -26.246 -3.304 36.249 1.00 96.25 286 TYR A C 1
ATOM 2372 O O . TYR A 1 286 ? -26.381 -2.580 37.232 1.00 96.25 286 TYR A O 1
ATOM 2380 N N . ILE A 1 287 ? -26.805 -4.519 36.174 1.00 94.62 287 ILE A N 1
ATOM 2381 C CA . ILE A 1 287 ? -27.672 -5.077 37.225 1.00 94.62 287 ILE A CA 1
ATOM 2382 C C . ILE A 1 287 ? -26.930 -5.110 38.564 1.00 94.62 287 ILE A C 1
ATOM 2384 O O . ILE A 1 287 ? -27.443 -4.606 39.564 1.00 94.62 287 ILE A O 1
ATOM 2388 N N . LYS A 1 288 ? -25.692 -5.626 38.584 1.00 93.12 288 LYS A N 1
ATOM 2389 C CA . LYS A 1 288 ? -24.852 -5.642 39.790 1.00 93.12 288 LYS A CA 1
ATOM 2390 C C . LYS A 1 288 ? -24.645 -4.233 40.344 1.00 93.12 288 LYS A C 1
ATOM 2392 O O . LYS A 1 288 ? -24.834 -4.018 41.538 1.00 93.12 288 LYS A O 1
ATOM 2397 N N . HIS A 1 289 ? -24.293 -3.271 39.491 1.00 93.25 289 HIS A N 1
ATOM 2398 C CA . HIS A 1 289 ? -24.107 -1.881 39.903 1.00 93.25 289 HIS A CA 1
ATOM 2399 C C . HIS A 1 289 ? -25.396 -1.267 40.470 1.00 93.25 289 HIS A C 1
ATOM 2401 O O . HIS A 1 289 ? -25.367 -0.686 41.556 1.00 93.25 289 HIS A O 1
ATOM 2407 N N . TYR A 1 290 ? -26.524 -1.423 39.771 1.00 93.56 290 TYR A N 1
ATOM 2408 C CA . TYR A 1 290 ? -27.825 -0.906 40.188 1.00 93.56 290 TYR A CA 1
ATOM 2409 C C . TYR A 1 290 ? -28.233 -1.483 41.542 1.00 93.56 290 TYR A C 1
ATOM 2411 O O . TYR A 1 290 ? -28.601 -0.733 42.445 1.00 93.56 290 TYR A O 1
ATOM 2419 N N . PHE A 1 291 ? -28.121 -2.800 41.717 1.00 93.94 291 PHE A N 1
ATOM 2420 C CA . PHE A 1 291 ? -28.545 -3.456 42.948 1.00 93.94 291 PHE A CA 1
ATOM 2421 C C . PHE A 1 291 ? -27.622 -3.104 44.121 1.00 93.94 291 PHE A C 1
ATOM 2423 O O . PHE A 1 291 ? -28.110 -2.895 45.230 1.00 93.94 291 PHE A O 1
ATOM 2430 N N . SER A 1 292 ? -26.308 -2.982 43.893 1.00 89.88 292 SER A N 1
ATOM 2431 C CA . SER A 1 292 ? -25.376 -2.475 44.909 1.00 89.88 292 SER A CA 1
ATOM 2432 C C . SER A 1 292 ? -25.694 -1.031 45.303 1.00 89.88 292 SER A C 1
ATOM 2434 O O . SER A 1 292 ? -25.709 -0.720 46.488 1.00 89.88 292 SER A O 1
ATOM 2436 N N . LYS A 1 293 ? -25.987 -0.154 44.335 1.00 90.88 293 LYS A N 1
ATOM 2437 C CA . LYS A 1 293 ? -26.319 1.259 44.586 1.00 90.88 293 LYS A CA 1
ATOM 2438 C C . LYS A 1 293 ? -27.597 1.426 45.418 1.00 90.88 293 LYS A C 1
ATOM 2440 O O . LYS A 1 293 ? -27.686 2.368 46.197 1.00 90.88 293 LYS A O 1
ATOM 2445 N N . HIS A 1 294 ? -28.560 0.517 45.265 1.00 91.12 294 HIS A N 1
ATOM 2446 C CA . HIS A 1 294 ? -29.838 0.538 45.985 1.00 91.12 294 HIS A CA 1
ATOM 2447 C C . HIS A 1 294 ? -29.871 -0.399 47.204 1.00 91.12 294 HIS A C 1
ATOM 2449 O O . HIS A 1 294 ? -30.943 -0.636 47.753 1.00 91.12 294 HIS A O 1
ATOM 2455 N N . ASN A 1 295 ? -28.723 -0.940 47.636 1.00 86.31 295 ASN A N 1
ATOM 2456 C CA . ASN A 1 295 ? -28.615 -1.877 48.765 1.00 86.31 295 ASN A CA 1
ATOM 2457 C C . ASN A 1 295 ? -29.532 -3.114 48.657 1.00 86.31 295 ASN A C 1
ATOM 2459 O O . ASN A 1 295 ? -29.935 -3.687 49.666 1.00 86.31 295 ASN A O 1
ATOM 2463 N N . ILE A 1 296 ? -29.853 -3.538 47.432 1.00 86.94 296 ILE A N 1
ATOM 2464 C CA . ILE A 1 296 ? -30.673 -4.728 47.166 1.00 86.94 296 ILE A CA 1
ATOM 2465 C C . ILE A 1 296 ? -29.827 -5.998 47.342 1.00 86.94 296 ILE A C 1
ATOM 2467 O O . ILE A 1 296 ? -30.319 -7.017 47.820 1.00 86.94 296 ILE A O 1
ATOM 2471 N N . LEU A 1 297 ? -28.537 -5.940 46.986 1.00 77.31 297 LEU A N 1
ATOM 2472 C CA . LEU A 1 297 ? -27.594 -7.022 47.275 1.00 77.31 297 LEU A CA 1
ATOM 2473 C C . LEU A 1 297 ? -27.243 -6.989 48.766 1.00 77.31 297 LEU A C 1
ATOM 2475 O O . LEU A 1 297 ? -26.485 -6.130 49.217 1.00 77.31 297 LEU A O 1
ATOM 2479 N N . THR A 1 298 ? -27.785 -7.932 49.532 1.00 62.38 298 THR A N 1
ATOM 2480 C CA . THR A 1 298 ? -27.420 -8.136 50.934 1.00 62.38 298 THR A CA 1
ATOM 2481 C C . THR A 1 298 ? -25.953 -8.554 51.041 1.00 62.38 298 THR A C 1
ATOM 2483 O O . THR A 1 298 ? -25.483 -9.458 50.348 1.00 62.38 298 THR A O 1
ATOM 2486 N N . GLN A 1 299 ? -25.203 -7.894 51.930 1.00 57.72 299 GLN A N 1
ATOM 2487 C CA . GLN A 1 299 ? -23.857 -8.322 52.312 1.00 57.72 299 GLN A CA 1
ATOM 2488 C C . GLN A 1 299 ? -23.939 -9.652 53.078 1.00 57.72 299 GLN A C 1
ATOM 2490 O O . GLN A 1 299 ? -23.915 -9.680 54.306 1.00 57.72 299 GLN A O 1
ATOM 2495 N N . ASN A 1 300 ? -24.011 -10.777 52.373 1.00 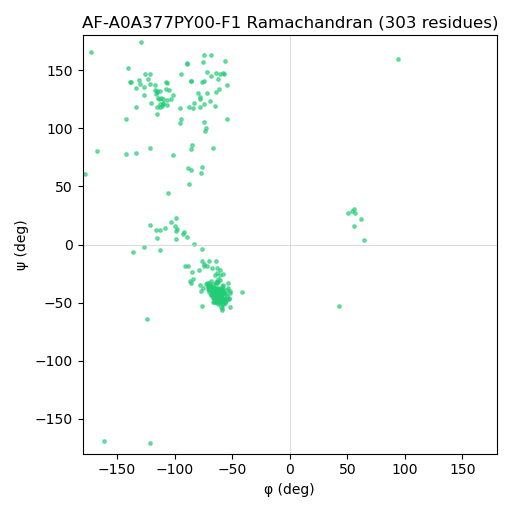53.09 300 ASN A N 1
ATOM 2496 C CA . ASN A 1 300 ? -23.807 -12.090 52.981 1.00 53.09 300 ASN A CA 1
ATOM 2497 C C . ASN A 1 300 ? -22.307 -12.323 53.229 1.00 53.09 300 ASN A C 1
ATOM 2499 O O . ASN A 1 300 ? -21.699 -13.164 52.581 1.00 53.09 300 ASN A O 1
ATOM 2503 N N . ALA A 1 301 ? -21.696 -11.556 54.139 1.00 48.41 301 ALA A N 1
ATOM 2504 C CA . ALA A 1 301 ? -20.381 -11.867 54.709 1.00 48.41 301 ALA A CA 1
ATOM 2505 C C . ALA A 1 301 ? -20.066 -10.993 55.937 1.00 48.41 301 ALA A C 1
ATOM 2507 O O . ALA A 1 301 ? -19.343 -10.005 55.833 1.00 48.41 301 ALA A O 1
ATOM 2508 N N . LYS A 1 302 ? -20.608 -11.376 57.102 1.00 43.12 302 LYS A N 1
ATOM 2509 C CA . LYS A 1 302 ? -19.934 -11.363 58.425 1.00 43.12 302 LYS A CA 1
ATOM 2510 C C . LYS A 1 302 ? -20.873 -11.935 59.501 1.00 43.12 302 LYS A C 1
ATOM 2512 O O . LYS A 1 302 ? -21.245 -11.270 60.461 1.00 43.12 302 LYS A O 1
ATOM 2517 N N . LYS A 1 303 ? -21.277 -13.195 59.333 1.00 43.66 303 LYS A N 1
ATOM 2518 C CA . LYS A 1 303 ? -21.783 -14.039 60.427 1.00 43.66 303 LYS A CA 1
ATOM 2519 C C . LYS A 1 303 ? -21.288 -15.468 60.232 1.00 43.66 303 LYS A C 1
ATOM 2521 O O . LYS A 1 303 ? -22.034 -16.344 59.824 1.00 43.66 303 LYS A O 1
ATOM 2526 N N . THR A 1 304 ? -20.031 -15.672 60.581 1.00 40.41 304 THR A N 1
ATOM 2527 C CA . THR A 1 304 ? -19.560 -16.917 61.184 1.00 40.41 304 THR A CA 1
ATOM 2528 C C . THR A 1 304 ? -18.530 -16.489 62.219 1.00 40.41 304 THR A C 1
ATOM 2530 O O . THR A 1 304 ? -17.508 -15.895 61.879 1.00 40.41 304 THR A O 1
ATOM 2533 N N . LYS A 1 305 ? -18.940 -16.625 63.484 1.00 39.97 305 LYS A N 1
ATOM 2534 C CA . LYS A 1 305 ? -18.074 -16.566 64.662 1.00 39.97 305 LYS A CA 1
ATOM 2535 C C . LYS A 1 305 ? -17.107 -17.741 64.636 1.00 39.97 305 LYS A C 1
ATOM 2537 O O . LYS A 1 305 ? -17.517 -18.789 64.088 1.00 39.97 305 LYS A O 1
#

Organism: NCBI:txid35818

InterPro domains:
  IPR013383 CRISPR-associated protein DxTHG, conserved site [TIGR02549] (106-130)

Radius of gyration: 28.51 Å; Cα contacts (8 Å, |Δi|>4): 403; chains: 1; bounding box: 57×42×100 Å